Protein AF-0000000080648593 (afdb_homodimer)

Organism: Methanothrix harundinacea (strain 6Ac) (NCBI:txid1110509)

Radius of gyration: 16.82 Å; Cα contacts (8 Å, |Δi|>4): 441; chains: 2; bounding box: 32×57×51 Å

pLDDT: mean 92.07, std 11.06, range [41.03, 98.88]

Structure (mmCIF, N/CA/C/O backbone):
data_AF-0000000080648593-model_v1
#
loop_
_entity.id
_entity.type
_entity.pdbx_description
1 polymer 'Amphi-Trp domain-containing protein'
#
loop_
_atom_site.group_PDB
_atom_site.id
_atom_site.type_symbol
_atom_site.label_atom_id
_atom_site.label_alt_id
_atom_site.label_comp_id
_atom_site.label_asym_id
_atom_site.label_entity_id
_atom_site.label_seq_id
_atom_site.pdbx_PDB_ins_code
_atom_site.Cartn_x
_atom_site.Cartn_y
_atom_site.Cartn_z
_atom_site.occupancy
_atom_site.B_iso_or_equiv
_atom_site.auth_seq_id
_atom_site.auth_comp_id
_atom_site.auth_asym_id
_atom_site.auth_atom_id
_atom_site.pdbx_PDB_model_num
ATOM 1 N N . MET A 1 1 ? -14.547 -12.164 -23.484 1 41.03 1 MET A N 1
ATOM 2 C CA . MET A 1 1 ? -13.672 -10.992 -23.562 1 41.03 1 MET A CA 1
ATOM 3 C C . MET A 1 1 ? -12.281 -11.312 -23.016 1 41.03 1 MET A C 1
ATOM 5 O O . MET A 1 1 ? -12.141 -12.086 -22.062 1 41.03 1 MET A O 1
ATOM 9 N N . ASP A 1 2 ? -11.297 -11.344 -23.812 1 43.53 2 ASP A N 1
ATOM 10 C CA . ASP A 1 2 ? -9.922 -11.688 -23.469 1 43.53 2 ASP A CA 1
ATOM 11 C C . ASP A 1 2 ? -9.484 -10.992 -22.188 1 43.53 2 ASP A C 1
ATOM 13 O O . ASP A 1 2 ? -9.469 -9.758 -22.125 1 43.53 2 ASP A O 1
ATOM 17 N N . ARG A 1 3 ? -9.859 -11.5 -21.234 1 50.53 3 ARG A N 1
ATOM 18 C CA . ARG A 1 3 ? -9.461 -10.914 -19.953 1 50.53 3 ARG A CA 1
ATOM 19 C C . ARG A 1 3 ? -7.973 -10.578 -19.953 1 50.53 3 ARG A C 1
ATOM 21 O O . ARG A 1 3 ? -7.129 -11.477 -20.016 1 50.53 3 ARG A O 1
ATOM 28 N N . ARG A 1 4 ? -7.656 -9.492 -20.516 1 53.38 4 ARG A N 1
ATOM 29 C CA . ARG A 1 4 ? -6.262 -9.062 -20.516 1 53.38 4 ARG A CA 1
ATOM 30 C C . ARG A 1 4 ? -5.641 -9.211 -19.125 1 53.38 4 ARG A C 1
ATOM 32 O O . ARG A 1 4 ? -6.227 -8.781 -18.125 1 53.38 4 ARG A O 1
ATOM 39 N N . ILE A 1 5 ? -4.891 -10.281 -19.062 1 60.59 5 ILE A N 1
ATOM 40 C CA . ILE A 1 5 ? -4.18 -10.555 -17.812 1 60.59 5 ILE A CA 1
ATOM 41 C C . ILE A 1 5 ? -3.402 -9.305 -17.391 1 60.59 5 ILE A C 1
ATOM 43 O O . ILE A 1 5 ? -2.549 -8.812 -18.125 1 60.59 5 ILE A O 1
ATOM 47 N N . ILE A 1 6 ? -4.074 -8.516 -16.453 1 77.94 6 ILE A N 1
ATOM 48 C CA . ILE A 1 6 ? -3.316 -7.367 -15.969 1 77.94 6 ILE A CA 1
ATOM 49 C C . ILE A 1 6 ? -2.361 -7.805 -14.859 1 77.94 6 ILE A C 1
ATOM 51 O O . ILE A 1 6 ? -2.785 -8.391 -13.867 1 77.94 6 ILE A O 1
ATOM 55 N N . MET A 1 7 ? -1.064 -8.148 -15.227 1 88.81 7 MET A N 1
ATOM 56 C CA . MET A 1 7 ? -0.009 -8.422 -14.258 1 88.81 7 MET A CA 1
ATOM 57 C C . MET A 1 7 ? 0.871 -7.195 -14.047 1 88.81 7 MET A C 1
ATOM 59 O O . MET A 1 7 ? 1.406 -6.641 -15.008 1 88.81 7 MET A O 1
ATOM 63 N N . VAL A 1 8 ? 0.819 -6.828 -12.805 1 94.5 8 VAL A N 1
ATOM 64 C CA . VAL A 1 8 ? 1.648 -5.672 -12.492 1 94.5 8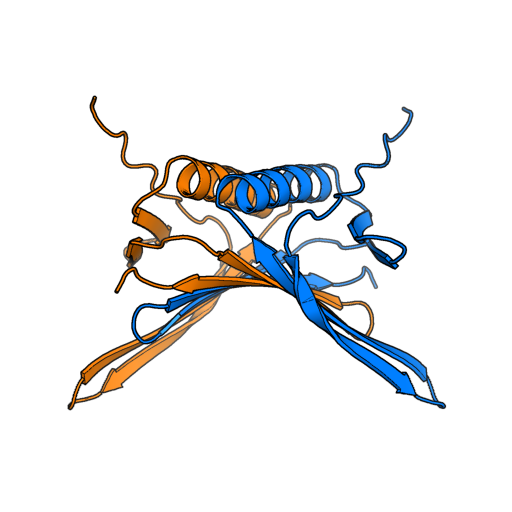 VAL A CA 1
ATOM 65 C C . VAL A 1 8 ? 3.121 -6.074 -12.484 1 94.5 8 VAL A C 1
ATOM 67 O O . VAL A 1 8 ? 3.512 -7.008 -11.781 1 94.5 8 VAL A O 1
ATOM 70 N N . LYS A 1 9 ? 3.85 -5.434 -13.25 1 92.88 9 LYS A N 1
ATOM 71 C CA . LYS A 1 9 ? 5.297 -5.625 -13.219 1 92.88 9 LYS A CA 1
ATOM 72 C C . LYS A 1 9 ? 5.977 -4.57 -12.352 1 92.88 9 LYS A C 1
ATOM 74 O O . LYS A 1 9 ? 5.859 -3.373 -12.617 1 92.88 9 LYS A O 1
ATOM 79 N N . LEU A 1 10 ? 6.543 -5.031 -11.32 1 93.69 10 LEU A N 1
ATOM 80 C CA . LEU A 1 10 ? 7.172 -4.125 -10.367 1 93.69 10 LEU A CA 1
ATOM 81 C C . LEU A 1 10 ? 8.57 -3.734 -10.828 1 93.69 10 LEU A C 1
ATOM 83 O O . LEU A 1 10 ? 9.383 -4.598 -11.18 1 93.69 10 LEU A O 1
ATOM 87 N N . SER A 1 11 ? 8.695 -2.457 -10.898 1 93.25 11 SER A N 1
ATOM 88 C CA . SER A 1 11 ? 10.008 -1.892 -11.211 1 93.25 11 SER A CA 1
ATOM 89 C C . SER A 1 11 ? 10.633 -1.245 -9.977 1 93.25 11 SER A C 1
ATOM 91 O O . SER A 1 11 ? 9.938 -0.959 -9 1 93.25 11 SER A O 1
ATOM 93 N N . GLY A 1 12 ? 11.859 -1.102 -9.781 1 95.81 12 GLY A N 1
ATOM 94 C CA . GLY A 1 12 ? 12.594 -0.552 -8.656 1 95.81 12 GLY A CA 1
ATOM 95 C C . GLY A 1 12 ? 13.852 -1.331 -8.328 1 95.81 12 GLY A C 1
ATOM 96 O O . GLY A 1 12 ? 14.141 -2.346 -8.969 1 95.81 12 GLY A O 1
ATOM 97 N N . GLU A 1 13 ? 14.594 -0.882 -7.402 1 97.56 13 GLU A N 1
ATOM 98 C CA . GLU A 1 13 ? 15.773 -1.585 -6.922 1 97.56 13 GLU A CA 1
ATOM 99 C C . GLU A 1 13 ? 15.414 -2.619 -5.859 1 97.56 13 GLU A C 1
ATOM 101 O O . GLU A 1 13 ? 14.852 -2.275 -4.816 1 97.56 13 GLU A O 1
ATOM 106 N N . PRO A 1 14 ? 15.648 -3.877 -6.137 1 96.25 14 PRO A N 1
ATOM 107 C CA . PRO A 1 14 ? 15.297 -4.895 -5.145 1 96.25 14 PRO A CA 1
ATOM 108 C C . PRO A 1 14 ? 16.172 -4.824 -3.891 1 96.25 14 PRO A C 1
ATOM 110 O O . PRO A 1 14 ? 17.359 -4.531 -3.98 1 96.25 14 PRO A O 1
ATOM 113 N N . GLY A 1 15 ? 15.453 -4.973 -2.738 1 96.81 15 GLY A N 1
ATOM 114 C CA . GLY A 1 15 ? 16.141 -5.121 -1.468 1 96.81 15 GLY A CA 1
ATOM 115 C C . GLY A 1 15 ? 16.156 -6.551 -0.955 1 96.81 15 GLY A C 1
ATOM 116 O O . GLY A 1 15 ? 16.25 -7.496 -1.738 1 96.81 15 GLY A O 1
ATOM 117 N N . LYS A 1 16 ? 16.109 -6.68 0.296 1 96.56 16 LYS A N 1
ATOM 118 C CA . LYS A 1 16 ? 16.141 -8 0.922 1 96.56 16 LYS A CA 1
ATOM 119 C C . LYS A 1 16 ? 14.891 -8.805 0.567 1 96.56 16 LYS A C 1
ATOM 121 O O . LYS A 1 16 ? 13.797 -8.242 0.48 1 96.56 16 LYS A O 1
ATOM 126 N N . SER A 1 17 ? 15.117 -10.086 0.305 1 95.69 17 SER A N 1
ATOM 127 C CA . SER A 1 17 ? 14.016 -11.023 0.091 1 95.69 17 SER A CA 1
ATOM 128 C C . SER A 1 17 ? 14.094 -12.195 1.063 1 95.69 17 SER A C 1
ATOM 130 O O . SER A 1 17 ? 15.164 -12.5 1.597 1 95.69 17 SER A O 1
ATOM 132 N N . SER A 1 18 ? 12.969 -12.758 1.279 1 96.19 18 SER A N 1
ATOM 133 C CA . SER A 1 18 ? 12.914 -13.945 2.131 1 96.19 18 SER A CA 1
ATOM 134 C C . SER A 1 18 ? 11.852 -14.922 1.639 1 96.19 18 SER A C 1
ATOM 136 O O . SER A 1 18 ? 10.828 -14.516 1.091 1 96.19 18 SER A O 1
ATOM 138 N N . MET A 1 19 ? 12.281 -16.25 1.709 1 93.62 19 MET A N 1
ATOM 139 C CA . MET A 1 19 ? 11.352 -17.328 1.395 1 93.62 19 MET A CA 1
ATOM 140 C C . MET A 1 19 ? 11.43 -18.438 2.439 1 93.62 19 MET A C 1
ATOM 142 O O . MET A 1 19 ? 12.516 -18.797 2.873 1 93.62 19 MET A O 1
ATOM 146 N N . LYS A 1 20 ? 10.305 -18.781 2.898 1 94.31 20 LYS A N 1
ATOM 147 C CA . LYS A 1 20 ? 10.242 -19.875 3.871 1 94.31 20 LYS A CA 1
ATOM 148 C C . LYS A 1 20 ? 9.438 -21.047 3.326 1 94.31 20 LYS A C 1
ATOM 150 O O . LYS A 1 20 ? 8.367 -20.859 2.744 1 94.31 20 LYS A O 1
ATOM 155 N N . PHE A 1 21 ? 9.914 -22.25 3.445 1 91.75 21 PHE A N 1
ATOM 156 C CA . PHE A 1 21 ? 9.273 -23.5 3.102 1 91.75 21 PHE A CA 1
ATOM 157 C C . PHE A 1 21 ? 9.164 -24.406 4.32 1 91.75 21 PHE A C 1
ATOM 159 O O . PHE A 1 21 ? 10.086 -24.453 5.145 1 91.75 21 PHE A O 1
ATOM 166 N N . SER A 1 22 ? 8.023 -24.812 4.574 1 89.25 22 SER A N 1
ATOM 167 C CA . SER A 1 22 ? 7.84 -25.781 5.648 1 89.25 22 SER A CA 1
ATOM 168 C C . SER A 1 22 ? 7.527 -27.156 5.098 1 89.25 22 SER A C 1
ATOM 170 O O . SER A 1 22 ? 6.848 -27.297 4.078 1 89.25 22 SER A O 1
ATOM 172 N N . ALA A 1 23 ? 8.086 -28.172 5.68 1 90.19 23 ALA A N 1
ATOM 173 C CA . ALA A 1 23 ? 7.859 -29.547 5.25 1 90.19 23 ALA A CA 1
ATOM 174 C C . ALA A 1 23 ? 6.383 -29.906 5.332 1 90.19 23 ALA A C 1
ATOM 176 O O . ALA A 1 23 ? 5.883 -30.688 4.523 1 90.19 23 ALA A O 1
ATOM 177 N N . GLU A 1 24 ? 5.703 -29.344 6.211 1 89.25 24 GLU A N 1
ATOM 178 C CA . GLU A 1 24 ? 4.305 -29.672 6.457 1 89.25 24 GLU A CA 1
ATOM 179 C C . GLU A 1 24 ? 3.389 -29 5.438 1 89.25 24 GLU A C 1
ATOM 181 O O . GLU A 1 24 ? 2.455 -29.625 4.93 1 89.25 24 GLU A O 1
ATOM 186 N N . LYS A 1 25 ? 3.73 -27.844 5.094 1 85.44 25 LYS A N 1
ATOM 187 C CA . LYS A 1 25 ? 2.787 -27.047 4.312 1 85.44 25 LYS A CA 1
ATOM 188 C C . LYS A 1 25 ? 3.369 -26.703 2.945 1 85.44 25 LYS A C 1
ATOM 190 O O . LYS A 1 25 ? 2.645 -26.266 2.051 1 85.44 25 LYS A O 1
ATOM 195 N N . GLY A 1 26 ? 4.684 -26.953 2.859 1 90.19 26 GLY A N 1
ATOM 196 C CA . GLY A 1 26 ? 5.363 -26.484 1.659 1 90.19 26 GLY A CA 1
ATOM 197 C C . GLY A 1 26 ? 5.688 -25 1.692 1 90.19 26 GLY A C 1
ATOM 198 O O . GLY A 1 26 ? 6.258 -24.516 2.666 1 90.19 26 GLY A O 1
ATOM 199 N N . PHE A 1 27 ? 5.293 -24.297 0.64 1 87.56 27 PHE A N 1
ATOM 200 C CA . PHE A 1 27 ? 5.562 -22.859 0.622 1 87.56 27 PHE A CA 1
ATOM 201 C C . PHE A 1 27 ? 4.82 -22.156 1.752 1 87.56 27 PHE A C 1
ATOM 203 O O . PHE A 1 27 ? 3.609 -22.328 1.906 1 87.56 27 PHE A O 1
ATOM 210 N N . ASP A 1 28 ? 5.508 -21.406 2.537 1 92.19 28 ASP A N 1
ATOM 211 C CA . ASP A 1 28 ? 4.926 -20.797 3.732 1 92.19 28 ASP A CA 1
ATOM 212 C C . ASP A 1 28 ? 4.883 -19.281 3.615 1 92.19 28 ASP A C 1
ATOM 214 O O . ASP A 1 28 ? 3.865 -18.656 3.924 1 92.19 28 ASP A O 1
ATOM 218 N N . GLN A 1 29 ? 6.02 -18.719 3.154 1 95.88 29 GLN A N 1
ATOM 219 C CA . GLN A 1 29 ? 6.074 -17.266 3.137 1 95.88 29 GLN A CA 1
ATOM 220 C C . GLN A 1 29 ? 7.062 -16.766 2.088 1 95.88 29 GLN A C 1
ATOM 222 O O . GLN A 1 29 ? 8.109 -17.375 1.868 1 95.88 29 GLN A O 1
ATOM 227 N N . PHE A 1 30 ? 6.762 -15.711 1.49 1 95.44 30 PHE A N 1
ATOM 228 C CA . PHE A 1 30 ? 7.648 -14.969 0.602 1 95.44 30 PHE A CA 1
ATOM 229 C C . PHE A 1 30 ? 7.621 -13.484 0.929 1 95.44 30 PHE A C 1
ATOM 231 O O . PHE A 1 30 ? 6.559 -12.922 1.2 1 95.44 30 PHE A O 1
ATOM 238 N N . LYS A 1 31 ? 8.727 -12.844 0.942 1 97.44 31 LYS A N 1
ATOM 239 C CA . LYS A 1 31 ? 8.836 -11.406 1.188 1 97.44 31 LYS A CA 1
ATOM 240 C C . LYS A 1 31 ? 9.883 -10.773 0.281 1 97.44 31 LYS A C 1
ATOM 242 O O . LYS A 1 31 ? 10.953 -11.344 0.064 1 97.44 31 LYS A O 1
ATOM 247 N N . GLN A 1 32 ? 9.703 -9.672 -0.268 1 97.25 32 GLN A N 1
ATOM 248 C CA . GLN A 1 32 ? 10.617 -8.922 -1.114 1 97.25 32 GLN A CA 1
ATOM 249 C C . GLN A 1 32 ? 10.477 -7.418 -0.877 1 97.25 32 GLN A C 1
ATOM 251 O O . GLN A 1 32 ? 9.367 -6.883 -0.914 1 97.25 32 GLN A O 1
ATOM 256 N N . LYS A 1 33 ? 11.531 -6.688 -0.641 1 98.12 33 LYS A N 1
ATOM 257 C CA . LYS A 1 33 ? 11.547 -5.234 -0.48 1 98.12 33 LYS A CA 1
ATOM 258 C C . LYS A 1 33 ? 12.039 -4.547 -1.748 1 98.12 33 LYS A C 1
ATOM 260 O O . LYS A 1 33 ? 12.812 -5.129 -2.516 1 98.12 33 LYS A O 1
ATOM 265 N N . PHE A 1 34 ? 11.57 -3.307 -1.951 1 98.38 34 PHE A N 1
ATOM 266 C CA . PHE A 1 34 ? 12 -2.51 -3.094 1 98.38 34 PHE A CA 1
ATOM 267 C C . PHE A 1 34 ? 12.203 -1.053 -2.691 1 98.38 34 PHE A C 1
ATOM 269 O O . PHE A 1 34 ? 11.57 -0.569 -1.751 1 98.38 34 PHE A O 1
ATOM 276 N N . SER A 1 35 ? 13.141 -0.457 -3.334 1 98.56 35 SER A N 1
ATOM 277 C CA . SER A 1 35 ? 13.273 0.996 -3.334 1 98.56 35 SER A CA 1
ATOM 278 C C . SER A 1 35 ? 12.828 1.593 -4.664 1 98.56 35 SER A C 1
ATOM 280 O O . SER A 1 35 ? 13.352 1.226 -5.719 1 98.56 35 SER A O 1
ATOM 282 N N . LEU A 1 36 ? 11.914 2.496 -4.605 1 98.31 36 LEU A N 1
ATOM 283 C CA . LEU A 1 36 ? 11.289 3.006 -5.82 1 98.31 36 LEU A CA 1
ATOM 284 C C . LEU A 1 36 ? 11.445 4.52 -5.918 1 98.31 36 LEU A C 1
ATOM 286 O O . LEU A 1 36 ? 11.516 5.211 -4.898 1 98.31 36 LEU A O 1
ATOM 290 N N . THR A 1 37 ? 11.523 4.984 -7.211 1 97.56 37 THR A N 1
ATOM 291 C CA . THR A 1 37 ? 11.297 6.402 -7.457 1 97.56 37 THR A CA 1
ATOM 292 C C . THR A 1 37 ? 9.812 6.738 -7.344 1 97.56 37 THR A C 1
ATOM 294 O O . THR A 1 37 ? 8.969 5.844 -7.273 1 97.56 37 THR A O 1
ATOM 297 N N . SER A 1 38 ? 9.547 8.039 -7.352 1 97.5 38 SER A N 1
ATOM 298 C CA . SER A 1 38 ? 8.156 8.469 -7.328 1 97.5 38 SER A CA 1
ATOM 299 C C . SER A 1 38 ? 7.383 7.922 -8.523 1 97.5 38 SER A C 1
ATOM 301 O O . SER A 1 38 ? 6.246 7.465 -8.383 1 97.5 38 SER A O 1
ATOM 303 N N . SER A 1 39 ? 8.062 7.957 -9.672 1 97.75 39 SER A N 1
ATOM 304 C CA . SER A 1 39 ? 7.41 7.512 -10.898 1 97.75 39 SER A CA 1
ATOM 305 C C . SER A 1 39 ? 7.152 6.008 -10.875 1 97.75 39 SER A C 1
ATOM 307 O O . SER A 1 39 ? 6.098 5.543 -11.32 1 97.75 39 SER A O 1
ATOM 309 N N . GLU A 1 40 ? 8.086 5.262 -10.352 1 97.69 40 GLU A N 1
ATOM 310 C CA . GLU A 1 40 ? 7.922 3.816 -10.25 1 97.69 40 GLU A CA 1
ATOM 311 C C . GLU A 1 40 ? 6.801 3.455 -9.273 1 97.69 40 GLU A C 1
ATOM 313 O O . GLU A 1 40 ? 5.977 2.584 -9.562 1 97.69 40 GLU A O 1
ATOM 318 N N . ALA A 1 41 ? 6.809 4.102 -8.156 1 98.12 41 ALA A N 1
ATOM 319 C CA . ALA A 1 41 ? 5.777 3.854 -7.156 1 98.12 41 ALA A CA 1
ATOM 320 C C . ALA A 1 41 ? 4.391 4.195 -7.699 1 98.12 41 ALA A C 1
ATOM 322 O O . ALA A 1 41 ? 3.449 3.414 -7.547 1 98.12 41 ALA A O 1
ATOM 323 N N . ALA A 1 42 ? 4.285 5.344 -8.344 1 98.12 42 ALA A N 1
ATOM 324 C CA . ALA A 1 42 ? 3.006 5.781 -8.891 1 98.12 42 ALA A CA 1
ATOM 325 C C . ALA A 1 42 ? 2.504 4.812 -9.961 1 98.12 42 ALA A C 1
ATOM 327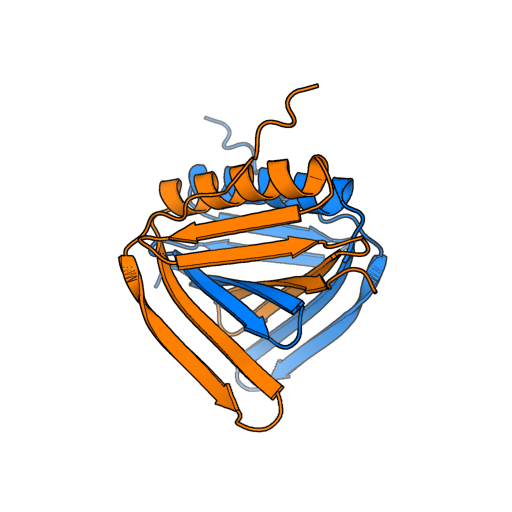 O O . ALA A 1 42 ? 1.321 4.461 -9.984 1 98.12 42 ALA A O 1
ATOM 328 N N . ALA A 1 43 ? 3.393 4.363 -10.766 1 98.12 43 ALA A N 1
ATOM 329 C CA . ALA A 1 43 ? 3.018 3.42 -11.812 1 98.12 43 ALA A CA 1
ATOM 330 C C . ALA A 1 43 ? 2.533 2.102 -11.219 1 98.12 43 ALA A C 1
ATOM 332 O O . ALA A 1 43 ? 1.552 1.522 -11.688 1 98.12 43 ALA A O 1
ATOM 333 N N . PHE A 1 44 ? 3.201 1.685 -10.141 1 97.94 44 PHE A N 1
ATOM 334 C CA . PHE A 1 44 ? 2.814 0.453 -9.461 1 97.94 44 PHE A CA 1
ATOM 335 C C . PHE A 1 44 ? 1.413 0.576 -8.875 1 97.94 44 PHE A C 1
ATOM 337 O O . PHE A 1 44 ? 0.579 -0.313 -9.055 1 97.94 44 PHE A O 1
ATOM 344 N N . LEU A 1 45 ? 1.186 1.701 -8.234 1 98.38 45 LEU A N 1
ATOM 345 C CA . LEU A 1 45 ? -0.096 1.921 -7.574 1 98.38 45 LEU A CA 1
ATOM 346 C C . LEU A 1 45 ? -1.23 1.976 -8.594 1 98.38 45 LEU A C 1
ATOM 348 O O . LEU A 1 45 ? -2.318 1.452 -8.344 1 98.38 45 LEU A O 1
ATOM 352 N N . ARG A 1 46 ? -0.995 2.549 -9.742 1 98.38 46 ARG A N 1
ATOM 353 C CA . ARG A 1 46 ? -2.02 2.635 -10.781 1 98.38 46 ARG A CA 1
ATOM 354 C C . ARG A 1 46 ? -2.334 1.258 -11.352 1 98.38 46 ARG A C 1
ATOM 356 O O . ARG A 1 46 ? -3.5 0.926 -11.578 1 98.38 46 ARG A O 1
ATOM 363 N N . ALA A 1 47 ? -1.281 0.541 -11.602 1 97.75 47 ALA A N 1
ATOM 364 C CA . ALA A 1 47 ? -1.485 -0.799 -12.141 1 97.75 47 ALA A CA 1
ATOM 365 C C . ALA A 1 47 ? -2.217 -1.69 -11.148 1 97.75 47 ALA A C 1
ATOM 367 O O . ALA A 1 47 ? -3.088 -2.477 -11.523 1 97.75 47 ALA A O 1
ATOM 368 N N . LEU A 1 48 ? -1.823 -1.583 -9.883 1 97.69 48 LEU A N 1
ATOM 369 C CA . LEU A 1 48 ? -2.482 -2.352 -8.828 1 97.69 48 LEU A CA 1
ATOM 370 C C . LEU A 1 48 ? -3.959 -1.981 -8.734 1 97.69 48 LEU A C 1
ATOM 372 O O . LEU A 1 48 ? -4.812 -2.855 -8.57 1 97.69 48 LEU A O 1
ATOM 376 N N . ALA A 1 49 ? -4.227 -0.682 -8.812 1 97.88 49 ALA A N 1
ATOM 377 C CA . ALA A 1 49 ? -5.605 -0.201 -8.797 1 97.88 49 ALA A CA 1
ATOM 378 C C . ALA A 1 49 ? -6.426 -0.85 -9.906 1 97.88 49 ALA A C 1
ATOM 380 O O . ALA A 1 49 ? -7.57 -1.259 -9.68 1 97.88 49 ALA A O 1
ATOM 381 N N . GLU A 1 50 ? -5.836 -0.95 -11.086 1 97.12 50 GLU A N 1
ATOM 382 C CA . GLU A 1 50 ? -6.527 -1.547 -12.219 1 97.12 50 GLU A CA 1
ATOM 383 C C . GLU A 1 50 ? -6.867 -3.01 -11.953 1 97.12 50 GLU A C 1
ATOM 385 O O . GLU A 1 50 ? -7.965 -3.469 -12.281 1 97.12 50 GLU A O 1
ATOM 390 N N . GLU A 1 51 ? -5.91 -3.684 -11.367 1 96.88 51 GLU A N 1
ATOM 391 C CA . GLU A 1 51 ? -6.156 -5.094 -11.086 1 96.88 51 GLU A CA 1
ATOM 392 C C . GLU A 1 51 ? -7.273 -5.273 -10.062 1 96.88 51 GLU A C 1
ATOM 394 O O . GLU A 1 51 ? -8.148 -6.125 -10.227 1 96.88 51 GLU A O 1
ATOM 399 N N . ILE A 1 52 ? -7.246 -4.477 -9.055 1 96.5 52 ILE A N 1
ATOM 400 C CA . ILE A 1 52 ? -8.227 -4.59 -7.98 1 96.5 52 ILE A CA 1
ATOM 401 C C . ILE A 1 52 ? -9.617 -4.238 -8.508 1 96.5 52 ILE A C 1
ATOM 403 O O . ILE A 1 52 ? -10.594 -4.906 -8.172 1 96.5 52 ILE A O 1
ATOM 407 N N . GLU A 1 53 ? -9.688 -3.268 -9.344 1 94.94 53 GLU A N 1
ATOM 408 C CA . GLU A 1 53 ? -10.969 -2.83 -9.891 1 94.94 53 GLU A CA 1
ATOM 409 C C . GLU A 1 53 ? -11.547 -3.879 -10.836 1 94.94 53 GLU A C 1
ATOM 411 O O . GLU A 1 53 ? -12.766 -4.082 -10.875 1 94.94 53 GLU A O 1
ATOM 416 N N . ALA A 1 54 ? -10.688 -4.512 -11.602 1 93.62 54 ALA A N 1
ATOM 417 C CA . ALA A 1 54 ? -11.125 -5.531 -12.555 1 93.62 54 ALA A CA 1
ATOM 418 C C . ALA A 1 54 ? -11.672 -6.758 -11.828 1 93.62 54 ALA A C 1
ATOM 420 O O . ALA A 1 54 ? -12.508 -7.484 -12.367 1 93.62 54 ALA A O 1
ATOM 421 N N . GLY A 1 55 ? -11.148 -6.973 -10.578 1 90.25 55 GLY A N 1
ATOM 422 C CA . GLY A 1 55 ? -11.578 -8.133 -9.812 1 90.25 55 GLY A CA 1
ATOM 423 C C . GLY A 1 55 ? -10.859 -9.406 -10.211 1 90.25 55 GLY A C 1
ATOM 424 O O . GLY A 1 55 ? -10.273 -9.484 -11.297 1 90.25 55 GLY A O 1
ATOM 425 N N . GLY A 1 56 ? -10.93 -10.359 -9.328 1 89.69 56 GLY A N 1
ATOM 426 C CA . GLY A 1 56 ? -10.273 -11.625 -9.594 1 89.69 56 GLY A CA 1
ATOM 427 C C . GLY A 1 56 ? -8.844 -11.688 -9.078 1 89.69 56 GLY A C 1
ATOM 428 O O . GLY A 1 56 ? -8.578 -11.273 -7.945 1 89.69 56 GLY A O 1
ATOM 429 N N . ALA A 1 57 ? -8.031 -12.172 -9.922 1 93.56 57 ALA A N 1
ATOM 430 C CA . ALA A 1 57 ? -6.652 -12.383 -9.477 1 93.56 57 ALA A CA 1
ATOM 431 C C . ALA A 1 57 ? -5.883 -11.07 -9.445 1 93.56 57 ALA A C 1
ATOM 433 O O . ALA A 1 57 ? -6.008 -10.242 -10.359 1 93.56 57 ALA A O 1
ATOM 434 N N . VAL A 1 58 ? -5.219 -10.789 -8.383 1 95.69 58 VAL A N 1
ATOM 435 C CA . VAL A 1 58 ? -4.203 -9.742 -8.281 1 95.69 58 VAL A CA 1
ATOM 436 C C . VAL A 1 58 ? -2.812 -10.359 -8.391 1 95.69 58 VAL A C 1
ATOM 438 O O . VAL A 1 58 ? -2.438 -11.203 -7.57 1 95.69 58 VAL A O 1
ATOM 441 N N . SER A 1 59 ? -2.119 -9.938 -9.43 1 96.12 59 SER A N 1
ATOM 442 C CA . SER A 1 59 ? -0.83 -10.555 -9.719 1 96.12 59 SER A CA 1
ATOM 443 C C . SER A 1 59 ? 0.28 -9.508 -9.797 1 96.12 59 SER A C 1
ATOM 445 O O . SER A 1 59 ? 0.106 -8.453 -10.414 1 96.12 59 SER A O 1
ATOM 447 N N . ILE A 1 60 ? 1.365 -9.766 -9.195 1 96.88 60 ILE A N 1
ATOM 448 C CA . ILE A 1 60 ? 2.561 -8.93 -9.211 1 96.88 60 ILE A CA 1
ATOM 449 C C . ILE A 1 60 ? 3.766 -9.766 -9.656 1 96.88 60 ILE A C 1
ATO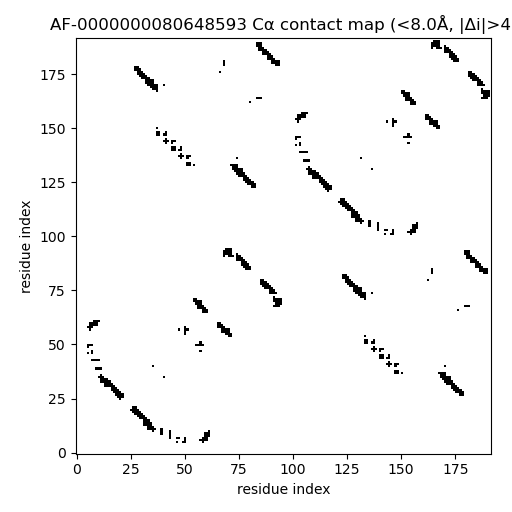M 451 O O . ILE A 1 60 ? 3.98 -10.867 -9.156 1 96.88 60 ILE A O 1
ATOM 455 N N . ALA A 1 61 ? 4.484 -9.234 -10.562 1 95.88 61 ALA A N 1
ATOM 456 C CA . ALA A 1 61 ? 5.676 -9.922 -11.055 1 95.88 61 ALA A CA 1
ATOM 457 C C . ALA A 1 61 ? 6.914 -9.039 -10.922 1 95.88 61 ALA A C 1
ATOM 459 O O . ALA A 1 61 ? 6.84 -7.82 -11.109 1 95.88 61 ALA A O 1
ATOM 460 N N . TYR A 1 62 ? 7.938 -9.617 -10.57 1 93.31 62 TYR A N 1
ATOM 461 C CA . TYR A 1 62 ? 9.273 -9.023 -10.562 1 93.31 62 TYR A CA 1
ATOM 462 C C . TYR A 1 62 ? 10.328 -10.031 -10.984 1 93.31 62 TYR A C 1
ATOM 464 O O . TYR A 1 62 ? 10.422 -11.117 -10.406 1 93.31 62 TYR A O 1
ATOM 472 N N . GLY A 1 63 ? 11.125 -9.609 -11.977 1 88.81 63 GLY A N 1
ATOM 473 C CA . GLY A 1 63 ? 12.078 -10.578 -12.5 1 88.81 63 GLY A CA 1
ATOM 474 C C . GLY A 1 63 ? 11.422 -11.875 -12.938 1 88.81 63 GLY A C 1
ATOM 475 O O . GLY A 1 63 ? 10.484 -11.867 -13.734 1 88.81 63 GLY A O 1
ATOM 476 N N . GLU A 1 64 ? 11.891 -12.992 -12.273 1 88.56 64 GLU A N 1
ATOM 477 C CA . GLU A 1 64 ? 11.383 -14.32 -12.609 1 88.56 64 GLU A CA 1
ATOM 478 C C . GLU A 1 64 ? 10.305 -14.766 -11.625 1 88.56 64 GLU A C 1
ATOM 480 O O . GLU A 1 64 ? 9.703 -15.828 -11.781 1 88.56 64 GLU A O 1
ATOM 485 N N . VAL A 1 65 ? 10.047 -13.953 -10.672 1 88.5 65 VAL A N 1
ATOM 486 C CA . VAL A 1 65 ? 9.109 -14.312 -9.617 1 88.5 65 VAL A CA 1
ATOM 487 C C . VAL A 1 65 ? 7.762 -13.641 -9.867 1 88.5 65 VAL A C 1
ATOM 489 O O . VAL A 1 65 ? 7.711 -12.477 -10.273 1 88.5 65 VAL A O 1
ATOM 492 N N . SER A 1 66 ? 6.684 -14.289 -9.719 1 94.56 66 SER A N 1
ATOM 493 C CA . SER A 1 66 ? 5.34 -13.727 -9.742 1 94.56 66 SER A CA 1
ATOM 494 C C . SER A 1 66 ? 4.477 -14.305 -8.633 1 94.56 66 SER A C 1
ATOM 496 O O . SER A 1 66 ? 4.57 -15.5 -8.32 1 94.56 66 SER A O 1
ATOM 498 N N . ILE A 1 67 ? 3.652 -13.477 -8.078 1 94.75 67 ILE A N 1
ATOM 499 C CA . ILE A 1 67 ? 2.682 -13.914 -7.082 1 94.75 67 ILE A CA 1
ATOM 500 C C . ILE A 1 67 ? 1.274 -13.516 -7.52 1 94.75 67 ILE A C 1
ATOM 502 O O . ILE A 1 67 ? 1.095 -12.516 -8.211 1 94.75 67 ILE A O 1
ATOM 506 N N . SER A 1 68 ? 0.398 -14.305 -7.094 1 93.81 68 SER A N 1
ATOM 507 C CA . SER A 1 68 ? -0.996 -14.039 -7.426 1 93.81 68 SER A CA 1
ATOM 508 C C . SER A 1 68 ? -1.935 -14.539 -6.336 1 93.81 68 SER A C 1
ATOM 510 O O . SER A 1 68 ? -1.736 -15.633 -5.793 1 93.81 68 SER A O 1
ATOM 512 N N . VAL A 1 69 ? -2.928 -13.781 -6.023 1 95.12 69 VAL A N 1
ATOM 513 C CA . VAL A 1 69 ? -3.98 -14.195 -5.105 1 95.12 69 VAL A CA 1
ATOM 514 C C . VAL A 1 69 ? -5.348 -13.859 -5.695 1 95.12 69 VAL A C 1
ATOM 516 O O . VAL A 1 69 ? -5.539 -12.773 -6.254 1 95.12 69 VAL A O 1
ATOM 519 N N . ASN A 1 70 ? -6.23 -14.812 -5.68 1 94.25 70 ASN A N 1
ATOM 520 C CA . ASN A 1 70 ? -7.621 -14.531 -6.016 1 94.25 70 ASN A CA 1
ATOM 521 C C . ASN A 1 70 ? -8.375 -13.922 -4.836 1 94.25 70 ASN A C 1
ATOM 523 O O . ASN A 1 70 ? -8.875 -14.648 -3.975 1 94.25 70 ASN A O 1
ATOM 527 N N . ALA A 1 71 ? -8.281 -12.602 -4.871 1 89.88 71 ALA A N 1
ATOM 528 C CA . ALA A 1 71 ? -8.766 -11.922 -3.674 1 89.88 71 ALA A CA 1
ATOM 529 C C . ALA A 1 71 ? -10.18 -11.383 -3.883 1 89.88 71 ALA A C 1
ATOM 531 O O . ALA A 1 71 ? -10.586 -11.102 -5.012 1 89.88 71 ALA A O 1
ATOM 532 N N . ALA A 1 72 ? -10.867 -11.344 -2.861 1 90.81 72 ALA A N 1
ATOM 533 C CA . ALA A 1 72 ? -12.203 -10.75 -2.824 1 90.81 72 ALA A CA 1
ATOM 534 C C . ALA A 1 72 ? -12.305 -9.703 -1.722 1 90.81 72 ALA A C 1
ATOM 536 O O . ALA A 1 72 ? -11.586 -9.773 -0.72 1 90.81 72 ALA A O 1
ATOM 537 N N . PRO A 1 73 ? -13.117 -8.68 -1.98 1 93.25 73 PRO A N 1
ATOM 538 C CA . PRO A 1 73 ? -13.359 -7.73 -0.889 1 93.25 73 PRO A CA 1
ATOM 539 C C . PRO A 1 73 ? -13.914 -8.398 0.365 1 93.25 73 PRO A C 1
ATOM 541 O O . PRO A 1 73 ? -14.445 -9.508 0.289 1 93.25 73 PRO A O 1
ATOM 544 N N . PRO A 1 74 ? -13.805 -7.805 1.494 1 96.75 74 PRO A N 1
ATOM 545 C CA . PRO A 1 74 ? -13.227 -6.465 1.643 1 96.75 74 PRO A CA 1
ATOM 546 C C . PRO A 1 74 ? -11.703 -6.465 1.53 1 96.75 74 PRO A C 1
ATOM 548 O O . PRO A 1 74 ? -11.055 -7.457 1.879 1 96.75 74 PRO A O 1
ATOM 551 N N . ILE A 1 75 ? -11.164 -5.387 1.02 1 97.62 75 ILE A N 1
ATOM 552 C CA . ILE A 1 75 ? -9.727 -5.109 1.062 1 97.62 75 ILE A CA 1
ATOM 553 C C . ILE A 1 75 ? -9.383 -4.367 2.352 1 97.62 75 ILE A C 1
ATOM 555 O O . ILE A 1 75 ? -9.992 -3.342 2.666 1 97.62 75 ILE A O 1
ATOM 559 N N . GLU A 1 76 ? -8.414 -4.863 3.041 1 98.44 76 GLU A N 1
ATOM 560 C CA . GLU A 1 76 ? -8.023 -4.227 4.293 1 98.44 76 GLU A CA 1
ATOM 561 C C . GLU A 1 76 ? -6.871 -3.248 4.074 1 98.44 76 GLU A C 1
ATOM 563 O O . GLU A 1 76 ? -5.887 -3.578 3.412 1 98.44 76 GLU A O 1
ATOM 568 N N . LEU A 1 77 ? -7.016 -2.102 4.625 1 98.75 77 LEU A N 1
ATOM 569 C CA . LEU A 1 77 ? -6.016 -1.042 4.555 1 98.75 77 LEU A CA 1
ATOM 570 C C . LEU A 1 77 ? -5.648 -0.543 5.949 1 98.75 77 LEU A C 1
ATOM 572 O O . LEU A 1 77 ? -6.523 -0.388 6.805 1 98.75 77 LEU A O 1
ATOM 576 N N . GLU A 1 78 ? -4.453 -0.344 6.145 1 98.56 78 GLU A N 1
ATOM 577 C CA . GLU A 1 78 ? -3.963 0.28 7.367 1 98.56 78 GLU A CA 1
ATOM 578 C C . GLU A 1 78 ? -3.076 1.483 7.059 1 98.56 78 GLU A C 1
ATOM 580 O O . GLU A 1 78 ? -2.186 1.402 6.211 1 98.56 78 GLU A O 1
ATOM 585 N N . VAL A 1 79 ? -3.295 2.604 7.723 1 98.12 79 VAL A N 1
ATOM 586 C CA . VAL A 1 79 ? -2.486 3.814 7.641 1 98.12 79 VAL A CA 1
ATOM 587 C C . VAL A 1 79 ? -1.854 4.105 9 1 98.12 79 VAL A C 1
ATOM 589 O O . VAL A 1 79 ? -2.559 4.23 10.008 1 98.12 79 VAL A O 1
ATOM 592 N N . GLU A 1 80 ? -0.602 4.16 8.953 1 97.75 80 GLU A N 1
ATOM 593 C CA . GLU A 1 80 ? 0.134 4.383 10.195 1 97.75 80 GLU A CA 1
ATOM 594 C C . GLU A 1 80 ? 1.118 5.539 10.047 1 97.75 80 GLU A C 1
ATOM 596 O O . GLU A 1 80 ? 1.823 5.645 9.047 1 97.75 80 GLU A O 1
ATOM 601 N N . LEU A 1 81 ? 1.133 6.434 11.023 1 96.25 81 LEU A N 1
ATOM 602 C CA . LEU A 1 81 ? 2.107 7.516 11.125 1 96.25 81 LEU A CA 1
ATOM 603 C C . LEU A 1 81 ? 2.934 7.383 12.406 1 96.25 81 LEU A C 1
ATOM 605 O O . LEU A 1 81 ? 2.379 7.328 13.5 1 96.25 81 LEU A O 1
ATOM 609 N N . GLU A 1 82 ? 4.172 7.254 12.164 1 93.69 82 GLU A N 1
ATOM 610 C CA . GLU A 1 82 ? 5.09 7.176 13.297 1 93.69 82 GLU A CA 1
ATOM 611 C C . GLU A 1 82 ? 6.387 7.93 13.008 1 93.69 82 GLU A C 1
ATOM 613 O O . GLU A 1 82 ? 7.082 7.629 12.031 1 93.69 82 GLU A O 1
ATOM 618 N N . GLU A 1 83 ? 6.781 8.953 13.867 1 89.31 83 GLU A N 1
ATOM 619 C CA . GLU A 1 83 ? 8.047 9.68 13.812 1 89.31 83 GLU A CA 1
ATOM 620 C C . GLU A 1 83 ? 8.352 10.141 12.391 1 89.31 83 GLU A C 1
ATOM 622 O O . GLU A 1 83 ? 9.461 9.945 11.898 1 89.31 83 GLU A O 1
ATOM 627 N N . GLY A 1 84 ? 7.387 10.672 11.719 1 89.19 84 GLY A N 1
ATOM 628 C CA . GLY A 1 84 ? 7.57 11.297 10.422 1 89.19 84 GLY A CA 1
ATOM 629 C C . GLY A 1 84 ? 7.57 10.305 9.273 1 89.19 84 GLY A C 1
ATOM 630 O O . GLY A 1 84 ? 7.934 10.648 8.148 1 89.19 84 GLY A O 1
ATOM 631 N N . GLU A 1 85 ? 7.25 9.094 9.562 1 95 85 GLU A N 1
ATOM 632 C CA . GLU A 1 85 ? 7.152 8.062 8.531 1 95 85 GLU A CA 1
ATOM 633 C C . GLU A 1 85 ? 5.707 7.613 8.336 1 95 85 GLU A C 1
ATOM 635 O O . GLU A 1 85 ? 5.031 7.246 9.297 1 95 85 GLU A O 1
ATOM 640 N N . LEU A 1 86 ? 5.285 7.738 7.137 1 97.12 86 LEU A N 1
ATOM 641 C CA . LEU A 1 86 ? 3.959 7.25 6.781 1 97.12 86 LEU A CA 1
ATOM 642 C C . LEU A 1 86 ? 4.035 5.824 6.238 1 97.12 86 LEU A C 1
ATOM 644 O O . LEU A 1 86 ? 4.773 5.559 5.285 1 97.12 86 LEU A O 1
ATOM 648 N N . GLU A 1 87 ? 3.359 4.906 6.773 1 98.38 87 GLU A N 1
ATOM 649 C CA . GLU A 1 87 ? 3.268 3.521 6.324 1 98.38 87 GLU A CA 1
ATOM 650 C C . GLU A 1 87 ? 1.847 3.178 5.887 1 98.38 87 GLU A C 1
ATOM 652 O O . GLU A 1 87 ? 0.888 3.432 6.617 1 98.38 87 GLU A O 1
ATOM 657 N N . ILE A 1 88 ? 1.699 2.666 4.723 1 98.75 88 ILE A N 1
ATOM 658 C CA . ILE A 1 88 ? 0.428 2.197 4.18 1 98.75 88 ILE A CA 1
ATOM 659 C C . ILE A 1 88 ? 0.508 0.698 3.9 1 98.75 88 ILE A C 1
ATOM 661 O O . ILE A 1 88 ? 1.363 0.247 3.135 1 98.75 88 ILE A O 1
ATOM 665 N N . GLU A 1 89 ? -0.299 -0.022 4.477 1 98.88 89 GLU A N 1
ATOM 666 C CA . GLU A 1 89 ? -0.315 -1.472 4.305 1 98.88 89 GLU A CA 1
ATOM 667 C C . GLU A 1 89 ? -1.667 -1.951 3.785 1 98.88 89 GLU A C 1
ATOM 669 O O . GLU A 1 89 ? -2.713 -1.583 4.324 1 98.88 89 GLU A O 1
ATOM 674 N N . MET A 1 90 ? -1.684 -2.752 2.789 1 98.81 90 MET A N 1
ATOM 675 C CA . MET A 1 90 ? -2.879 -3.365 2.217 1 98.81 90 MET A CA 1
ATOM 676 C C . MET A 1 90 ? -2.799 -4.887 2.293 1 98.81 90 MET A C 1
ATOM 678 O O . MET A 1 90 ? -1.759 -5.473 1.993 1 98.81 90 MET A O 1
ATOM 682 N N . LYS A 1 91 ? -3.848 -5.438 2.646 1 97.94 91 LYS A N 1
ATOM 683 C CA . LYS A 1 91 ? -3.93 -6.891 2.744 1 97.94 91 LYS A CA 1
ATOM 684 C C . LYS A 1 91 ? -5.059 -7.438 1.877 1 97.94 91 LYS A C 1
ATOM 686 O O . LYS A 1 91 ? -6.207 -7.004 1.998 1 97.94 91 LYS A O 1
ATOM 691 N N . LEU A 1 92 ? -4.758 -8.336 1.02 1 97.75 92 LEU A N 1
ATOM 692 C CA . LEU A 1 92 ? -5.695 -9.047 0.153 1 97.75 92 LEU A CA 1
ATOM 693 C C . LEU A 1 92 ? -5.762 -10.523 0.518 1 97.75 92 LEU A C 1
ATOM 695 O O . LEU A 1 92 ? -4.75 -11.227 0.463 1 97.75 92 LEU A O 1
ATOM 699 N N . LYS A 1 93 ? -6.871 -10.953 0.919 1 94.5 93 LYS A N 1
ATOM 700 C CA . LYS A 1 93 ? -7.051 -12.336 1.335 1 94.5 93 LYS A CA 1
ATOM 701 C C . LYS A 1 93 ? -7.629 -13.18 0.2 1 94.5 93 LYS A C 1
ATOM 703 O O . LYS A 1 93 ? -8.539 -12.742 -0.502 1 94.5 93 LYS A O 1
ATOM 708 N N . ALA A 1 94 ? -7.004 -14.336 0.121 1 90.88 94 ALA A N 1
ATOM 709 C CA . ALA A 1 94 ? -7.523 -15.266 -0.878 1 90.88 94 ALA A CA 1
ATOM 710 C C . ALA A 1 94 ? -8.961 -15.672 -0.557 1 90.88 94 ALA A C 1
ATOM 712 O O . ALA A 1 94 ? -9.312 -15.844 0.611 1 90.88 94 ALA A O 1
ATOM 713 N N . ARG A 1 95 ? -9.688 -15.711 -1.7 1 82.25 95 ARG A N 1
ATOM 714 C CA . ARG A 1 95 ? -11.055 -16.203 -1.562 1 82.25 95 ARG A CA 1
ATOM 715 C C . ARG A 1 95 ? -11.078 -17.609 -0.966 1 82.25 95 ARG A C 1
ATOM 717 O O . ARG A 1 95 ? -10.227 -18.438 -1.302 1 82.25 95 ARG A O 1
ATOM 724 N N . ALA A 1 96 ? -11.883 -17.734 0.117 1 67.44 96 ALA A N 1
ATOM 725 C CA . ALA A 1 96 ? -12.094 -19.078 0.638 1 67.44 96 ALA A CA 1
ATOM 726 C C . ALA A 1 96 ? -12.789 -19.969 -0.392 1 67.44 96 ALA A C 1
ATOM 728 O O . ALA A 1 96 ? -13.531 -19.469 -1.242 1 67.44 96 ALA A O 1
ATOM 729 N N . MET B 1 1 ? 1.547 28.25 -10.102 1 41.66 1 MET B N 1
ATOM 730 C CA . MET B 1 1 ? 0.512 27.297 -10.484 1 41.66 1 MET B CA 1
ATOM 731 C C . MET B 1 1 ? -0.187 26.734 -9.25 1 41.66 1 MET B C 1
ATOM 733 O O . MET B 1 1 ? 0.448 26.516 -8.219 1 41.66 1 MET B O 1
ATOM 737 N N . ASP B 1 2 ? -1.397 27.031 -9.062 1 43.22 2 ASP B N 1
ATOM 738 C CA . ASP B 1 2 ? -2.191 26.609 -7.914 1 43.22 2 ASP B CA 1
ATOM 739 C C . ASP B 1 2 ? -1.99 25.125 -7.621 1 43.22 2 ASP B C 1
ATOM 741 O O . ASP B 1 2 ? -2.297 24.266 -8.461 1 43.22 2 ASP B O 1
ATOM 745 N N . ARG B 1 3 ? -0.99 24.891 -7.066 1 50.72 3 ARG B N 1
ATOM 746 C CA . ARG B 1 3 ? -0.743 23.5 -6.719 1 50.72 3 ARG B CA 1
ATOM 747 C C . ARG B 1 3 ? -1.983 22.859 -6.105 1 50.72 3 ARG B C 1
ATOM 749 O O . ARG B 1 3 ? -2.441 23.281 -5.039 1 50.72 3 ARG B O 1
ATOM 756 N N . ARG B 1 4 ? -2.871 22.453 -6.957 1 53.5 4 ARG B N 1
ATOM 757 C CA . ARG B 1 4 ? -4.07 21.766 -6.48 1 53.5 4 ARG B CA 1
ATOM 758 C C . ARG B 1 4 ? -3.723 20.719 -5.426 1 53.5 4 ARG B C 1
ATOM 760 O O . ARG B 1 4 ? -2.82 19.906 -5.629 1 53.5 4 ARG B O 1
ATOM 767 N N . ILE B 1 5 ? -3.969 21.156 -4.211 1 61.03 5 ILE B N 1
ATOM 768 C CA . ILE B 1 5 ? -3.738 20.25 -3.09 1 61.03 5 ILE B CA 1
ATOM 769 C C . ILE B 1 5 ? -4.441 18.922 -3.348 1 61.03 5 ILE B C 1
ATOM 771 O O . ILE B 1 5 ? -5.664 18.875 -3.52 1 61.03 5 ILE B O 1
ATOM 775 N N . ILE B 1 6 ? -3.586 17.938 -3.861 1 77.81 6 ILE B N 1
ATOM 776 C CA . ILE B 1 6 ? -4.203 16.625 -4.035 1 77.81 6 ILE B CA 1
ATOM 777 C C . ILE B 1 6 ? -4.219 15.883 -2.703 1 77.81 6 ILE B C 1
ATOM 779 O O . ILE B 1 6 ? -3.17 15.68 -2.084 1 77.81 6 ILE B O 1
ATOM 783 N N . MET B 1 7 ? -5.348 16.031 -1.891 1 88.75 7 MET B N 1
ATOM 784 C CA . MET B 1 7 ? -5.551 15.242 -0.674 1 88.75 7 MET B CA 1
ATOM 785 C C . MET B 1 7 ? -6.461 14.047 -0.941 1 88.75 7 MET B C 1
ATOM 787 O O . MET B 1 7 ? -7.574 14.211 -1.444 1 88.75 7 MET B O 1
ATOM 791 N N . VAL B 1 8 ? -5.809 12.945 -0.664 1 94.5 8 VAL B N 1
ATOM 792 C CA . VAL B 1 8 ? -6.598 11.734 -0.858 1 94.5 8 VAL B CA 1
ATOM 793 C C . VAL B 1 8 ? -7.629 11.609 0.26 1 94.5 8 VAL B C 1
ATOM 795 O O . VAL B 1 8 ? -7.281 11.641 1.442 1 94.5 8 VAL B O 1
ATOM 798 N N . LYS B 1 9 ? -8.797 11.516 -0.12 1 93 9 LYS B N 1
ATOM 799 C CA . LYS B 1 9 ? -9.852 11.234 0.848 1 93 9 LYS B CA 1
ATOM 800 C C . LYS B 1 9 ? -10.188 9.742 0.885 1 93 9 LYS B C 1
ATOM 802 O O . LYS B 1 9 ? -10.578 9.164 -0.13 1 93 9 LYS B O 1
ATOM 807 N N . LEU B 1 10 ? -9.922 9.164 1.98 1 94.06 10 LEU B N 1
ATOM 808 C CA . LEU B 1 10 ? -10.125 7.73 2.129 1 94.06 10 LEU B CA 1
ATOM 809 C C . LEU B 1 10 ? -11.586 7.41 2.438 1 94.06 10 LEU B C 1
ATOM 811 O O . LEU B 1 10 ? -12.18 8.016 3.334 1 94.06 10 LEU B O 1
ATOM 815 N N . SER B 1 11 ? -12.062 6.57 1.59 1 93.31 11 SER B N 1
ATOM 816 C CA . SER B 1 11 ? -13.414 6.059 1.787 1 93.31 11 SER B CA 1
ATOM 817 C C . SER B 1 11 ? -13.391 4.598 2.229 1 93.31 11 SER B C 1
ATOM 819 O O . SER B 1 11 ? -12.391 3.902 2.041 1 93.31 11 SER B O 1
ATOM 821 N N . GLY B 1 12 ? -14.242 4.039 2.92 1 95.94 12 GLY B N 1
ATOM 822 C CA . GLY B 1 12 ? -14.336 2.686 3.443 1 95.94 12 GLY B CA 1
ATOM 823 C C . GLY B 1 12 ? -14.922 2.629 4.844 1 95.94 12 GLY B C 1
ATOM 824 O O . GLY B 1 12 ? -15.219 3.664 5.441 1 95.94 12 GLY B O 1
ATOM 825 N N . GLU B 1 13 ? -15.109 1.473 5.344 1 97.56 13 GLU B N 1
ATOM 826 C CA . GLU B 1 13 ? -15.57 1.279 6.715 1 97.56 13 GLU B CA 1
ATOM 827 C C . GLU B 1 13 ? -14.406 1.323 7.699 1 97.56 13 GLU B C 1
ATOM 829 O O . GLU B 1 13 ? -13.477 0.523 7.602 1 97.56 13 GLU B O 1
ATOM 834 N N . PRO B 1 14 ? -14.406 2.291 8.586 1 96.31 14 PRO B N 1
ATOM 835 C CA . PRO B 1 14 ? -13.289 2.369 9.539 1 96.31 14 PRO B CA 1
ATOM 836 C C . PRO B 1 14 ? -13.281 1.215 10.539 1 96.31 14 PRO B C 1
ATOM 838 O O . PRO B 1 14 ? -14.344 0.758 10.969 1 96.31 14 PRO B O 1
ATOM 841 N N . GLY B 1 15 ? -12.047 0.708 10.75 1 96.94 15 GLY B N 1
ATOM 842 C CA . GLY B 1 15 ? -11.828 -0.268 11.805 1 96.94 15 GLY B CA 1
ATOM 843 C C . GLY B 1 15 ? -11.156 0.317 13.031 1 96.94 15 GLY B C 1
ATOM 844 O O . GLY B 1 15 ? -11.414 1.464 13.398 1 96.94 15 GLY B O 1
ATOM 845 N N . LYS B 1 16 ? -10.383 -0.46 13.656 1 96.69 16 LYS B N 1
ATOM 846 C CA . LYS B 1 16 ? -9.695 -0.033 14.867 1 96.69 16 LYS B CA 1
ATOM 847 C C . LYS B 1 16 ? -8.695 1.086 14.57 1 96.69 16 LYS B C 1
ATOM 849 O O . LYS B 1 16 ? -8.039 1.075 13.523 1 96.69 16 LYS B O 1
ATOM 854 N N . SER B 1 17 ? -8.68 2.053 15.477 1 95.75 17 SER B N 1
ATOM 855 C CA . SER B 1 17 ? -7.688 3.125 15.414 1 95.75 17 SER B CA 1
ATOM 856 C C . SER B 1 17 ? -6.875 3.197 16.703 1 95.75 17 SER B C 1
ATOM 858 O O . SER B 1 17 ? -7.328 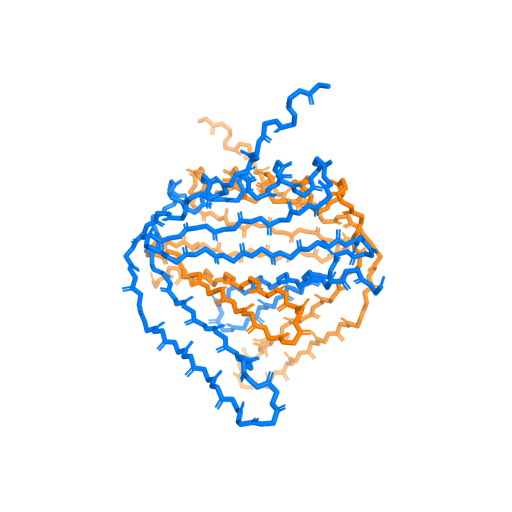2.734 17.75 1 95.75 17 SER B O 1
ATOM 860 N N . SER B 1 18 ? -5.723 3.713 16.578 1 96.31 18 SER B N 1
ATOM 861 C CA . SER B 1 18 ? -4.871 3.91 17.734 1 96.31 18 SER B CA 1
ATOM 862 C C . SER B 1 18 ? -4.055 5.191 17.609 1 96.31 18 SER B C 1
ATOM 864 O O . SER B 1 18 ? -3.674 5.59 16.516 1 96.31 18 SER B O 1
ATOM 866 N N . MET B 1 19 ? -3.986 5.879 18.797 1 93.56 19 MET B N 1
ATOM 867 C CA . MET B 1 19 ? -3.143 7.066 18.891 1 93.56 19 MET B CA 1
ATOM 868 C C . MET B 1 19 ? -2.312 7.047 20.172 1 93.56 19 MET B C 1
ATOM 870 O O . MET B 1 19 ? -2.812 6.684 21.234 1 93.56 19 MET B O 1
ATOM 874 N N . LYS B 1 20 ? -1.088 7.285 20 1 94.31 20 LYS B N 1
ATOM 875 C CA . LYS B 1 20 ? -0.19 7.348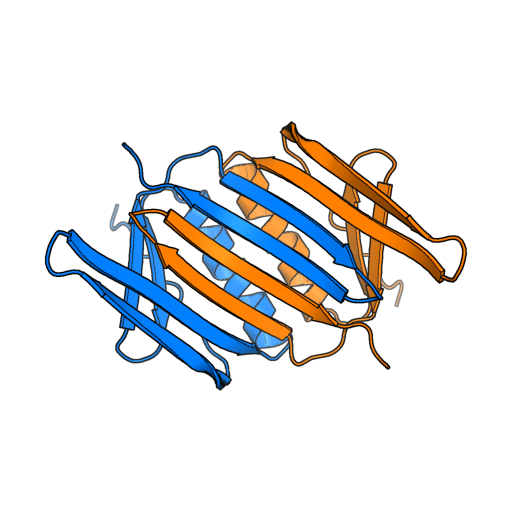 21.141 1 94.31 20 LYS B CA 1
ATOM 876 C C . LYS B 1 20 ? 0.447 8.727 21.266 1 94.31 20 LYS B C 1
ATOM 878 O O . LYS B 1 20 ? 0.899 9.305 20.281 1 94.31 20 LYS B O 1
ATOM 883 N N . PHE B 1 21 ? 0.465 9.32 22.438 1 91.62 21 PHE B N 1
ATOM 884 C CA . PHE B 1 21 ? 1.113 10.57 22.797 1 91.62 21 PHE B CA 1
ATOM 885 C C . PHE B 1 21 ? 2.123 10.352 23.922 1 91.62 21 PHE B C 1
ATOM 887 O O . PHE B 1 21 ? 1.873 9.578 24.844 1 91.62 21 PHE B O 1
ATOM 894 N N . SER B 1 22 ? 3.266 10.75 23.672 1 89 22 SER B N 1
ATOM 895 C CA . SER B 1 22 ? 4.277 10.688 24.719 1 89 22 SER B CA 1
ATOM 896 C C . SER B 1 22 ? 4.586 12.078 25.266 1 89 22 SER B C 1
ATOM 898 O O . SER B 1 22 ? 4.582 13.062 24.516 1 89 22 SER B O 1
ATOM 900 N N . ALA B 1 23 ? 4.758 12.195 26.547 1 90.31 23 ALA B N 1
ATOM 901 C CA . ALA B 1 23 ? 5.066 13.477 27.172 1 90.31 23 ALA B CA 1
ATOM 902 C C . ALA B 1 23 ? 6.371 14.055 26.641 1 90.31 23 ALA B C 1
ATOM 904 O O . ALA B 1 23 ? 6.523 15.273 26.547 1 90.31 23 ALA B O 1
ATOM 905 N N . GLU B 1 24 ? 7.25 13.258 26.25 1 89.31 24 GLU B N 1
ATOM 906 C CA . GLU B 1 24 ? 8.57 13.688 25.812 1 89.31 24 GLU B CA 1
ATOM 907 C C . GLU B 1 24 ? 8.539 14.203 24.375 1 89.31 24 GLU B C 1
ATOM 909 O O . GLU B 1 24 ? 9.148 15.219 24.062 1 89.31 24 GLU B O 1
ATOM 914 N N . LYS B 1 25 ? 7.766 13.578 23.594 1 85.5 25 LYS B N 1
ATOM 915 C CA . LYS B 1 25 ? 7.84 13.852 22.156 1 85.5 25 LYS B CA 1
ATOM 916 C C . LYS B 1 25 ? 6.531 14.438 21.641 1 85.5 25 LYS B C 1
ATOM 918 O O . LYS B 1 25 ? 6.48 14.969 20.531 1 85.5 25 LYS B O 1
ATOM 923 N N . GLY B 1 26 ? 5.512 14.297 22.5 1 90.25 26 GLY B N 1
ATOM 924 C CA . GLY B 1 26 ? 4.184 14.641 22.031 1 90.25 26 GLY B CA 1
ATOM 925 C C . GLY B 1 26 ? 3.543 13.555 21.188 1 90.25 26 GLY B C 1
ATOM 926 O O . GLY B 1 26 ? 3.512 12.391 21.594 1 90.25 26 GLY B O 1
ATOM 927 N N . PHE B 1 27 ? 3.021 13.938 20.016 1 87.38 27 PHE B N 1
ATOM 928 C CA . PHE B 1 27 ? 2.416 12.93 19.156 1 87.38 27 PHE B CA 1
ATOM 929 C C . PHE B 1 27 ? 3.447 11.891 18.734 1 87.38 27 PHE B C 1
ATOM 931 O O . PHE B 1 27 ? 4.523 12.234 18.25 1 87.38 27 PHE B O 1
ATOM 938 N N . ASP B 1 28 ? 3.158 10.648 18.938 1 92.25 28 ASP B N 1
ATOM 939 C CA . ASP B 1 28 ? 4.133 9.586 18.703 1 92.25 28 ASP B CA 1
ATOM 940 C C . ASP B 1 28 ? 3.688 8.656 17.578 1 92.25 28 ASP B C 1
ATOM 942 O O . ASP B 1 28 ? 4.488 8.305 16.703 1 92.25 28 ASP B O 1
ATOM 946 N N . GLN B 1 29 ? 2.402 8.289 17.641 1 95.88 29 GLN B N 1
ATOM 947 C CA . GLN B 1 29 ? 1.95 7.316 16.641 1 95.88 29 GLN B CA 1
ATOM 948 C C . GLN B 1 29 ? 0.451 7.449 16.391 1 95.88 29 GLN B C 1
ATOM 950 O O . GLN B 1 29 ? -0.318 7.723 17.312 1 95.88 29 GLN B O 1
ATOM 955 N N . PHE B 1 30 ? 0.052 7.246 15.219 1 95.38 30 PHE B N 1
ATOM 956 C CA . PHE B 1 30 ? -1.344 7.137 14.805 1 95.38 30 PHE B CA 1
ATOM 957 C C . PHE B 1 30 ? -1.546 5.934 13.891 1 95.38 30 PHE B C 1
ATOM 959 O O . PHE B 1 30 ? -0.72 5.668 13.016 1 95.38 30 PHE B O 1
ATOM 966 N N . LYS B 1 31 ? -2.57 5.188 14.086 1 97.5 31 LYS B N 1
ATOM 967 C CA . LYS B 1 31 ? -2.908 4.035 13.25 1 97.5 31 LYS B CA 1
ATOM 968 C C . LYS B 1 31 ? -4.41 3.961 13 1 97.5 31 LYS B C 1
ATOM 970 O O . LYS B 1 31 ? -5.211 4.199 13.906 1 97.5 31 LYS B O 1
ATOM 975 N N . GLN B 1 32 ? -4.875 3.682 11.898 1 97.31 32 GLN B N 1
ATOM 976 C CA . GLN B 1 32 ? -6.273 3.523 11.516 1 97.31 32 GLN B CA 1
ATOM 977 C C . GLN B 1 32 ? -6.438 2.402 10.492 1 97.31 32 GLN B C 1
ATOM 979 O O . GLN B 1 32 ? -5.742 2.375 9.477 1 97.31 32 GLN B O 1
ATOM 984 N N . LYS B 1 33 ? -7.328 1.456 10.672 1 98.12 33 LYS B N 1
ATOM 985 C CA . LYS B 1 33 ? -7.645 0.377 9.734 1 98.12 33 LYS B CA 1
ATOM 986 C C . LYS B 1 33 ? -8.938 0.669 8.977 1 98.12 33 LYS B C 1
ATOM 988 O O . LYS B 1 33 ? -9.805 1.382 9.469 1 98.12 33 LYS B O 1
ATOM 993 N N . PHE B 1 34 ? -9.023 0.123 7.75 1 98.38 34 PHE B N 1
ATOM 994 C CA . PHE B 1 34 ? -10.219 0.273 6.93 1 98.38 34 PHE B CA 1
ATOM 995 C C . PHE B 1 34 ? -10.547 -1.029 6.211 1 98.38 34 PHE B C 1
ATOM 997 O O . PHE B 1 34 ? -9.656 -1.838 5.938 1 98.38 34 PHE B O 1
ATOM 1004 N N . SER B 1 35 ? -11.797 -1.243 6.035 1 98.56 35 SER B N 1
ATOM 1005 C CA . SER B 1 35 ? -12.305 -2.242 5.098 1 98.56 35 SER B CA 1
ATOM 1006 C C . SER B 1 35 ? -12.867 -1.588 3.842 1 98.56 35 SER B C 1
ATOM 1008 O O . SER B 1 35 ? -13.766 -0.75 3.924 1 98.56 35 SER B O 1
ATOM 1010 N N . LEU B 1 36 ? -12.359 -1.97 2.729 1 98.31 36 LEU B N 1
ATOM 1011 C CA . LEU B 1 36 ? -12.695 -1.29 1.481 1 98.31 36 LEU B CA 1
ATOM 1012 C C . LEU B 1 36 ? -13.289 -2.266 0.472 1 98.31 36 LEU B C 1
ATOM 1014 O O . LEU B 1 36 ? -12.953 -3.453 0.48 1 98.31 36 LEU B O 1
ATOM 1018 N N . THR B 1 37 ? -14.195 -1.707 -0.376 1 97.56 37 THR B N 1
ATOM 1019 C CA . THR B 1 37 ? -14.547 -2.412 -1.604 1 97.56 37 THR B CA 1
ATOM 1020 C C . THR B 1 37 ? -13.422 -2.311 -2.625 1 97.56 37 THR B C 1
ATOM 1022 O O . THR B 1 37 ? -12.477 -1.533 -2.447 1 97.56 37 THR B O 1
ATOM 1025 N N . SER B 1 38 ? -13.57 -3.102 -3.678 1 97.56 38 SER B N 1
ATOM 1026 C CA . SER B 1 38 ? -12.586 -3.025 -4.754 1 97.56 38 SER B CA 1
ATOM 1027 C C . SER B 1 38 ? -12.516 -1.618 -5.336 1 97.56 38 SER B C 1
ATOM 1029 O O . SER B 1 38 ? -11.422 -1.102 -5.594 1 97.56 38 SER B O 1
ATOM 1031 N N . SER B 1 39 ? -13.711 -1.022 -5.492 1 97.75 39 SER B N 1
ATOM 1032 C CA . SER B 1 39 ? -13.766 0.306 -6.09 1 97.75 39 SER B CA 1
ATOM 1033 C C . SER B 1 39 ? -13.141 1.354 -5.176 1 97.75 39 SER B C 1
ATOM 1035 O O . SER B 1 39 ? -12.445 2.258 -5.641 1 97.75 39 SER B O 1
ATOM 1037 N N . GLU B 1 40 ? -13.367 1.242 -3.898 1 97.69 40 GLU B N 1
ATOM 1038 C CA . GLU B 1 40 ? -12.781 2.176 -2.938 1 97.69 40 GLU B CA 1
ATOM 1039 C C . GLU B 1 40 ? -11.266 2.041 -2.885 1 97.69 40 GLU B C 1
ATOM 1041 O O . GLU B 1 40 ? -10.547 3.043 -2.865 1 97.69 40 GLU B O 1
ATOM 1046 N N . ALA B 1 41 ? -10.812 0.833 -2.84 1 98.12 41 ALA B N 1
ATOM 1047 C CA . ALA B 1 41 ? -9.375 0.582 -2.803 1 98.12 41 ALA B CA 1
ATOM 1048 C C . ALA B 1 41 ? -8.695 1.108 -4.062 1 98.12 41 ALA B C 1
ATOM 1050 O O . ALA B 1 41 ? -7.664 1.781 -3.98 1 98.12 41 ALA B O 1
ATOM 1051 N N . ALA B 1 42 ? -9.289 0.817 -5.207 1 98.12 42 ALA B N 1
ATOM 1052 C CA . ALA B 1 42 ? -8.719 1.256 -6.477 1 98.12 42 ALA B CA 1
ATOM 1053 C C . ALA B 1 42 ? -8.672 2.779 -6.559 1 98.12 42 ALA B C 1
ATOM 1055 O O . ALA B 1 42 ? -7.668 3.35 -6.996 1 98.12 42 ALA B O 1
ATOM 1056 N N . ALA B 1 43 ? -9.719 3.398 -6.102 1 98.12 43 ALA B N 1
ATOM 1057 C CA . ALA B 1 43 ? -9.766 4.859 -6.117 1 98.12 43 ALA B CA 1
ATOM 1058 C C . ALA B 1 43 ? -8.688 5.445 -5.207 1 98.12 43 ALA B C 1
ATOM 1060 O O . ALA B 1 43 ? -8.031 6.426 -5.566 1 98.12 43 ALA B O 1
ATOM 1061 N N . PHE B 1 44 ? -8.484 4.809 -4.066 1 98 44 PHE B N 1
ATOM 1062 C CA . PHE B 1 44 ? -7.457 5.258 -3.129 1 98 44 PHE B CA 1
ATOM 1063 C C . PHE B 1 44 ? -6.07 5.148 -3.752 1 98 44 PHE B C 1
ATOM 1065 O O . PHE B 1 44 ? -5.285 6.094 -3.693 1 98 44 PHE B O 1
ATOM 1072 N N . LEU B 1 45 ? -5.832 3.994 -4.348 1 98.38 45 LEU B N 1
ATOM 1073 C CA . LEU B 1 45 ? -4.52 3.738 -4.934 1 98.38 45 LEU B CA 1
ATOM 1074 C C . LEU B 1 45 ? -4.227 4.719 -6.062 1 98.38 45 LEU B C 1
ATOM 1076 O O . LEU B 1 45 ? -3.094 5.188 -6.203 1 98.38 45 LEU B O 1
ATOM 1080 N N . ARG B 1 46 ? -5.219 5.102 -6.871 1 98.44 46 ARG B N 1
ATOM 1081 C CA . ARG B 1 46 ? -5.027 6.043 -7.973 1 98.44 46 ARG B CA 1
ATOM 1082 C C . ARG B 1 46 ? -4.73 7.445 -7.445 1 98.44 46 ARG B C 1
ATOM 1084 O O . ARG B 1 46 ? -3.861 8.141 -7.977 1 98.44 46 ARG B O 1
ATOM 1091 N N . ALA B 1 47 ? -5.492 7.797 -6.465 1 97.81 47 ALA B N 1
ATOM 1092 C CA . ALA B 1 47 ? -5.273 9.125 -5.887 1 97.81 47 ALA B CA 1
ATOM 1093 C C . ALA B 1 47 ? -3.898 9.219 -5.238 1 97.81 47 ALA B C 1
ATOM 1095 O O . ALA B 1 47 ? -3.221 10.242 -5.352 1 97.81 47 ALA B O 1
ATOM 1096 N N . LEU B 1 48 ? -3.52 8.148 -4.531 1 97.69 48 LEU B N 1
ATOM 1097 C CA . LEU B 1 48 ? -2.203 8.109 -3.902 1 97.69 48 LEU B CA 1
ATOM 1098 C C . LEU B 1 48 ? -1.098 8.195 -4.949 1 97.69 48 LEU B C 1
ATOM 1100 O O . LEU B 1 48 ? -0.103 8.898 -4.75 1 97.69 48 LEU B O 1
ATOM 1104 N N . ALA B 1 49 ? -1.295 7.473 -6.035 1 97.94 49 ALA B N 1
ATOM 1105 C CA . ALA B 1 49 ? -0.342 7.512 -7.141 1 97.94 49 ALA B CA 1
ATOM 1106 C C . ALA B 1 49 ? -0.153 8.938 -7.648 1 97.94 49 ALA B C 1
ATOM 1108 O O . ALA B 1 49 ? 0.973 9.367 -7.914 1 97.94 49 ALA B O 1
ATOM 1109 N N . GLU B 1 50 ? -1.237 9.664 -7.766 1 97.19 50 GLU B N 1
ATOM 1110 C CA . GLU B 1 50 ? -1.177 11.039 -8.242 1 97.19 50 GLU B CA 1
ATOM 1111 C C . GLU B 1 50 ? -0.361 11.922 -7.301 1 97.19 50 GLU B C 1
ATOM 1113 O O . GLU B 1 50 ? 0.44 12.742 -7.75 1 97.19 50 GLU B O 1
ATOM 1118 N N . GLU B 1 51 ? -0.586 11.711 -6.031 1 96.94 51 GLU B N 1
ATOM 1119 C CA . GLU B 1 51 ? 0.147 12.523 -5.062 1 96.94 51 GLU B CA 1
ATOM 1120 C C . GLU B 1 51 ? 1.644 12.227 -5.117 1 96.94 51 GLU B C 1
ATOM 1122 O O . GLU B 1 51 ? 2.463 13.148 -5.094 1 96.94 51 GLU B O 1
ATOM 1127 N N . ILE B 1 52 ? 1.958 10.977 -5.215 1 96.56 52 ILE B N 1
ATOM 1128 C CA . ILE B 1 52 ? 3.359 10.57 -5.211 1 96.56 52 ILE B CA 1
ATOM 1129 C C . ILE B 1 52 ? 4.051 11.078 -6.473 1 96.56 52 ILE B C 1
ATOM 1131 O O . ILE B 1 52 ? 5.188 11.547 -6.418 1 96.56 52 ILE B O 1
ATOM 1135 N N . GLU B 1 53 ? 3.385 11.055 -7.559 1 95.06 53 GLU B N 1
ATOM 1136 C CA . GLU B 1 53 ? 3.949 11.492 -8.828 1 95.06 53 GLU B CA 1
ATOM 1137 C C . GLU B 1 53 ? 4.16 13.008 -8.844 1 95.06 53 GLU B C 1
ATOM 1139 O O . GLU B 1 53 ? 5.141 13.5 -9.406 1 95.06 53 GLU B O 1
ATOM 1144 N N . ALA B 1 54 ? 3.221 13.719 -8.266 1 93.81 54 ALA B N 1
ATOM 1145 C CA . ALA B 1 54 ? 3.307 15.18 -8.219 1 93.81 54 ALA B CA 1
ATOM 1146 C C . ALA B 1 54 ? 4.477 15.633 -7.355 1 93.81 54 ALA B C 1
ATOM 1148 O O . ALA B 1 54 ? 5.027 16.719 -7.566 1 93.81 54 ALA B O 1
ATOM 1149 N N . GLY B 1 55 ? 4.824 14.766 -6.355 1 90.31 55 GLY B N 1
ATOM 1150 C CA . GLY B 1 55 ? 5.906 15.117 -5.449 1 90.31 55 GLY B CA 1
ATOM 1151 C C . GLY B 1 55 ? 5.473 16.047 -4.332 1 90.31 55 GLY B C 1
ATOM 1152 O O . GLY B 1 55 ? 4.434 16.703 -4.434 1 90.31 55 GLY B O 1
ATOM 1153 N N . GLY B 1 56 ? 6.285 16.047 -3.312 1 89.69 56 GLY B N 1
ATOM 1154 C CA . GLY B 1 56 ? 5.977 16.906 -2.178 1 89.69 56 GLY B CA 1
ATOM 1155 C C . GLY B 1 56 ? 5.172 16.203 -1.102 1 89.69 56 GLY B C 1
ATOM 1156 O O . GLY B 1 56 ? 5.488 15.078 -0.719 1 89.69 56 GLY B O 1
ATOM 1157 N N . ALA B 1 57 ? 4.18 16.906 -0.702 1 93.62 57 ALA B N 1
ATOM 1158 C CA . ALA B 1 57 ? 3.408 16.375 0.416 1 93.62 57 ALA B CA 1
ATOM 1159 C C . ALA B 1 57 ? 2.471 15.266 -0.047 1 93.62 57 ALA B C 1
ATOM 1161 O O . ALA B 1 57 ? 1.839 15.375 -1.1 1 93.62 57 ALA B O 1
ATOM 1162 N N . VAL B 1 58 ? 2.475 14.148 0.616 1 95.81 58 VAL B N 1
ATOM 1163 C CA . VAL B 1 58 ? 1.46 13.109 0.506 1 95.81 58 VAL B CA 1
ATOM 1164 C C . VAL B 1 58 ? 0.482 13.211 1.674 1 95.81 58 VAL B C 1
ATOM 1166 O O . VAL B 1 58 ? 0.882 13.109 2.836 1 95.81 58 VAL B O 1
ATOM 1169 N N . SER B 1 59 ? -0.765 13.453 1.305 1 96.25 59 SER B N 1
ATOM 1170 C CA . SER B 1 59 ? -1.767 13.719 2.332 1 96.25 59 SER B CA 1
ATOM 1171 C C . SER B 1 59 ? -2.961 12.781 2.197 1 96.25 59 SER B C 1
ATOM 1173 O O . SER B 1 59 ? -3.449 12.547 1.091 1 96.25 59 SER B O 1
ATOM 1175 N N . ILE B 1 60 ? -3.396 12.242 3.268 1 96.88 60 ILE B N 1
ATOM 1176 C CA . ILE B 1 60 ? -4.566 11.375 3.357 1 96.88 60 ILE B CA 1
ATOM 1177 C C . ILE B 1 60 ? -5.527 11.914 4.414 1 96.88 60 ILE B C 1
ATOM 1179 O O . ILE B 1 60 ? -5.113 12.242 5.527 1 96.88 60 ILE B O 1
ATOM 1183 N N . ALA B 1 61 ? -6.742 12 4.051 1 96 61 ALA B N 1
ATOM 1184 C CA . ALA B 1 61 ? -7.758 12.477 4.984 1 96 61 ALA B CA 1
ATOM 1185 C C . ALA B 1 61 ? -8.891 11.461 5.133 1 96 61 ALA B C 1
ATOM 1187 O O . ALA B 1 61 ? -9.273 10.805 4.16 1 96 61 ALA B O 1
ATOM 1188 N N . TYR B 1 62 ? -9.352 11.32 6.266 1 93.19 62 TYR B N 1
ATOM 1189 C CA . TYR B 1 62 ? -10.539 10.547 6.609 1 93.19 62 TYR B CA 1
ATOM 1190 C C . TYR B 1 62 ? -11.312 11.219 7.734 1 93.19 62 TYR B C 1
ATOM 1192 O O . TYR B 1 62 ? -10.758 11.5 8.805 1 93.19 62 TYR B O 1
ATOM 1200 N N . GLY B 1 63 ? -12.617 11.391 7.453 1 89.19 63 GLY B N 1
ATOM 1201 C CA . GLY B 1 63 ? -13.383 12.133 8.438 1 89.19 63 GLY B CA 1
ATOM 1202 C C . GLY B 1 63 ? -12.766 13.477 8.789 1 89.19 63 GLY B C 1
ATOM 1203 O O . GLY B 1 63 ? -12.492 14.289 7.902 1 89.19 63 GLY B O 1
ATOM 1204 N N . GLU B 1 64 ? -12.438 13.625 10.133 1 88.75 64 GLU B N 1
ATOM 1205 C CA . GLU B 1 64 ? -11.875 14.883 10.625 1 88.75 64 GLU B CA 1
ATOM 1206 C C . GLU B 1 64 ? -10.359 14.789 10.75 1 88.75 64 GLU B C 1
ATOM 1208 O O . GLU B 1 64 ? -9.695 15.773 11.094 1 88.75 64 GLU B O 1
ATOM 1213 N N . VAL B 1 65 ? -9.82 13.672 10.453 1 88.5 65 VAL B N 1
ATOM 1214 C CA . VAL B 1 65 ? -8.391 13.445 10.633 1 88.5 65 VAL B CA 1
ATOM 1215 C C . VAL B 1 65 ? -7.684 13.547 9.281 1 88.5 65 VAL B C 1
ATOM 1217 O O . VAL B 1 65 ? -8.195 13.078 8.266 1 88.5 65 VAL B O 1
ATOM 1220 N N . SER B 1 66 ? -6.594 14.148 9.18 1 94.62 66 SER B N 1
ATOM 1221 C CA . SER B 1 66 ? -5.719 14.172 8.008 1 94.62 66 SER B CA 1
ATOM 1222 C C . SER B 1 66 ? -4.254 14.023 8.414 1 94.62 66 SER B C 1
ATOM 1224 O O . SER B 1 66 ? -3.826 14.578 9.422 1 94.62 66 SER B O 1
ATOM 1226 N N . ILE B 1 67 ? -3.535 13.328 7.613 1 94.75 67 ILE B N 1
ATOM 1227 C CA . ILE B 1 67 ? -2.096 13.188 7.812 1 94.75 67 ILE B CA 1
ATOM 1228 C C . ILE B 1 67 ? -1.354 13.617 6.547 1 94.75 67 ILE B C 1
ATOM 1230 O O . ILE B 1 67 ? -1.873 13.469 5.438 1 94.75 67 ILE B O 1
ATOM 1234 N N . SER B 1 68 ? -0.222 14.094 6.793 1 93.94 68 SER B N 1
ATOM 1235 C CA . SER B 1 68 ? 0.605 14.523 5.668 1 93.94 68 SER B CA 1
ATOM 1236 C C . SER B 1 68 ? 2.088 14.352 5.977 1 93.94 68 SER B C 1
ATOM 1238 O O . SER B 1 68 ? 2.535 14.656 7.086 1 93.94 68 SER B O 1
ATOM 1240 N N . VAL B 1 69 ? 2.818 13.883 5.031 1 95.12 69 VAL B N 1
ATOM 1241 C CA . VAL B 1 69 ? 4.27 13.797 5.137 1 95.12 69 VAL B CA 1
ATOM 1242 C C . VAL B 1 69 ? 4.914 14.352 3.867 1 95.12 69 VAL B C 1
ATOM 1244 O O . VAL B 1 69 ? 4.457 14.062 2.76 1 95.12 69 VAL B O 1
ATOM 1247 N N . ASN B 1 70 ? 5.867 15.203 4.035 1 94.44 70 ASN B N 1
ATOM 1248 C CA . ASN B 1 70 ? 6.688 15.633 2.904 1 94.44 70 ASN B CA 1
ATOM 1249 C C . ASN B 1 70 ? 7.773 14.609 2.586 1 94.44 70 ASN B C 1
ATOM 1251 O O . ASN B 1 70 ? 8.852 14.633 3.184 1 94.44 70 ASN B O 1
ATOM 1255 N N . ALA B 1 71 ? 7.336 13.742 1.722 1 89.81 71 ALA B N 1
ATOM 1256 C CA . ALA B 1 71 ? 8.203 12.586 1.508 1 89.81 71 ALA B CA 1
ATOM 1257 C C . ALA B 1 71 ? 9.039 12.75 0.241 1 89.81 71 ALA B C 1
ATOM 1259 O O . ALA B 1 71 ? 8.633 13.453 -0.688 1 89.81 71 ALA B O 1
ATOM 1260 N N . ALA B 1 72 ? 10.148 12.219 0.281 1 90.62 72 ALA B N 1
ATOM 1261 C CA . ALA B 1 72 ? 11.047 12.148 -0.873 1 90.62 72 ALA B CA 1
ATOM 1262 C C . ALA B 1 72 ? 11.453 10.711 -1.168 1 90.62 72 ALA B C 1
ATOM 1264 O O . ALA B 1 72 ? 11.484 9.875 -0.266 1 90.62 72 ALA B O 1
ATOM 1265 N N . PRO B 1 73 ? 11.656 10.43 -2.451 1 93.06 73 PRO B N 1
ATOM 1266 C CA . PRO B 1 73 ? 12.203 9.102 -2.758 1 93.06 73 PRO B CA 1
ATOM 1267 C C . PRO B 1 73 ? 13.523 8.828 -2.049 1 93.06 73 PRO B C 1
ATOM 1269 O O . PRO B 1 73 ? 14.211 9.766 -1.625 1 93.06 73 PRO B O 1
ATOM 1272 N N . PRO B 1 74 ? 13.93 7.609 -1.913 1 96.69 74 PRO B N 1
ATOM 1273 C CA . PRO B 1 74 ? 13.195 6.461 -2.451 1 96.69 74 PRO 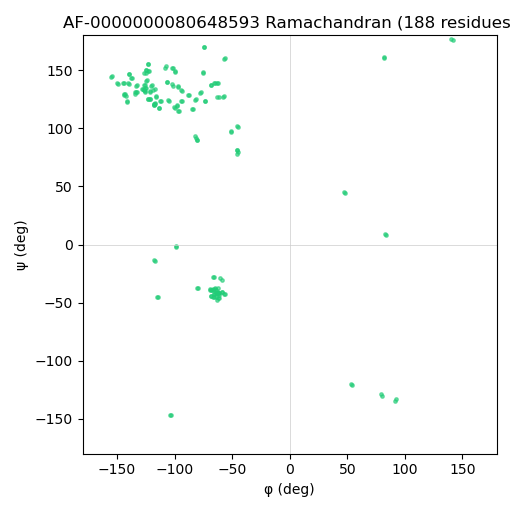B CA 1
ATOM 1274 C C . PRO B 1 74 ? 11.953 6.121 -1.636 1 96.69 74 PRO B C 1
ATOM 1276 O O . PRO B 1 74 ? 11.914 6.352 -0.425 1 96.69 74 PRO B O 1
ATOM 1279 N N . ILE B 1 75 ? 10.93 5.617 -2.314 1 97.56 75 ILE B N 1
ATOM 1280 C CA . ILE B 1 75 ? 9.766 5.016 -1.677 1 97.56 75 ILE B CA 1
ATOM 1281 C C . ILE B 1 75 ? 10.023 3.531 -1.426 1 97.56 75 ILE B C 1
ATOM 1283 O O . ILE B 1 75 ? 10.398 2.795 -2.342 1 97.56 75 ILE B O 1
ATOM 1287 N N . GLU B 1 76 ? 9.805 3.119 -0.215 1 98.44 76 GLU B N 1
ATOM 1288 C CA . GLU B 1 76 ? 10.031 1.717 0.123 1 98.44 76 GLU B CA 1
ATOM 1289 C C . GLU B 1 76 ? 8.742 0.905 -0.005 1 98.44 76 GLU B C 1
ATOM 1291 O O . GLU B 1 76 ? 7.691 1.317 0.487 1 98.44 76 GLU B O 1
ATOM 1296 N N . LEU B 1 77 ? 8.852 -0.195 -0.652 1 98.75 77 LEU B N 1
ATOM 1297 C CA . LEU B 1 77 ? 7.742 -1.119 -0.858 1 98.75 77 LEU B CA 1
ATOM 1298 C C . LEU B 1 77 ? 8.109 -2.521 -0.384 1 98.75 77 LEU B C 1
ATOM 1300 O O . LEU B 1 77 ? 9.227 -2.984 -0.605 1 98.75 77 LEU B O 1
ATOM 1304 N N . GLU B 1 78 ? 7.238 -3.121 0.243 1 98.56 78 GLU B N 1
ATOM 1305 C CA . GLU B 1 78 ? 7.379 -4.523 0.628 1 98.56 78 GLU B CA 1
ATOM 1306 C C . GLU B 1 78 ? 6.184 -5.348 0.153 1 98.56 78 GLU B C 1
ATOM 1308 O O . GLU B 1 78 ? 5.035 -4.945 0.339 1 98.56 78 GLU B O 1
ATOM 1313 N N . VAL B 1 79 ? 6.414 -6.492 -0.451 1 98.12 79 VAL B N 1
ATOM 1314 C CA . VAL B 1 79 ? 5.406 -7.457 -0.877 1 98.12 79 VAL B CA 1
ATOM 1315 C C . VAL B 1 79 ? 5.598 -8.773 -0.123 1 98.12 79 VAL B C 1
ATOM 1317 O O . VAL B 1 79 ? 6.68 -9.359 -0.156 1 98.12 79 VAL B O 1
ATOM 1320 N N . GLU B 1 80 ? 4.586 -9.109 0.534 1 97.69 80 GLU B N 1
ATOM 1321 C CA . GLU B 1 80 ? 4.652 -10.328 1.339 1 97.69 80 GLU B CA 1
ATOM 1322 C C . GLU B 1 80 ? 3.488 -11.258 1.019 1 97.69 80 GLU B C 1
ATOM 1324 O O . GLU B 1 80 ? 2.346 -10.82 0.895 1 97.69 80 GLU B O 1
ATOM 1329 N N . LEU B 1 81 ? 3.779 -12.531 0.829 1 96.25 81 LEU B N 1
ATOM 1330 C CA . LEU B 1 81 ? 2.781 -13.586 0.667 1 96.25 81 LEU B CA 1
ATOM 1331 C C . LEU B 1 81 ? 2.895 -14.617 1.783 1 96.25 81 LEU B C 1
ATOM 1333 O O . LEU B 1 81 ? 3.963 -15.195 1.99 1 96.25 81 LEU B O 1
ATOM 1337 N N . GLU B 1 82 ? 1.826 -14.711 2.467 1 93.75 82 GLU B N 1
ATOM 1338 C CA . GLU B 1 82 ? 1.772 -15.703 3.533 1 93.75 82 GLU B CA 1
ATOM 1339 C C . GLU B 1 82 ? 0.396 -16.359 3.609 1 93.75 82 GLU B C 1
ATOM 1341 O O . GLU B 1 82 ? -0.615 -15.672 3.783 1 93.75 82 GLU B O 1
ATOM 1346 N N . GLU B 1 83 ? 0.296 -17.75 3.504 1 89.5 83 GLU B N 1
ATOM 1347 C CA . GLU B 1 83 ? -0.914 -18.547 3.686 1 89.5 83 GLU B CA 1
ATOM 1348 C C . GLU B 1 83 ? -2.09 -17.938 2.92 1 89.5 83 GLU B C 1
ATOM 1350 O O . GLU B 1 83 ? -3.176 -17.766 3.475 1 89.5 83 GLU B O 1
ATOM 1355 N N . GLY B 1 84 ? -1.864 -17.562 1.709 1 89.44 84 GLY B N 1
ATOM 1356 C CA . GLY B 1 84 ? -2.916 -17.109 0.809 1 89.44 84 GLY B CA 1
ATOM 1357 C C . GLY B 1 84 ? -3.291 -15.656 1.004 1 89.44 84 GLY B C 1
ATOM 1358 O O . GLY B 1 84 ? -4.309 -15.195 0.485 1 89.44 84 GLY B O 1
ATOM 1359 N N . GLU B 1 85 ? -2.533 -14.953 1.781 1 95.12 85 GLU B N 1
ATOM 1360 C CA . GLU B 1 85 ? -2.754 -13.531 1.997 1 95.12 85 GLU B CA 1
ATOM 1361 C C . GLU B 1 85 ? -1.619 -12.695 1.404 1 95.12 85 GLU B C 1
ATOM 1363 O O . GLU B 1 85 ? -0.447 -12.938 1.697 1 95.12 85 GLU B O 1
ATOM 1368 N N . LEU B 1 86 ? -2.004 -11.82 0.558 1 97.25 86 LEU B N 1
ATOM 1369 C CA . LEU B 1 86 ? -1.04 -10.883 -0.01 1 97.25 86 LEU B CA 1
ATOM 1370 C C . LEU B 1 86 ? -1.019 -9.578 0.781 1 97.25 86 LEU B C 1
ATOM 1372 O O . LEU B 1 86 ? -2.057 -8.938 0.956 1 97.25 86 LEU B O 1
ATOM 1376 N N . GLU B 1 87 ? 0.071 -9.164 1.271 1 98.38 87 GLU B N 1
ATOM 1377 C CA . GLU B 1 87 ? 0.266 -7.906 1.984 1 98.38 87 GLU B CA 1
ATOM 1378 C C . GLU B 1 87 ? 1.224 -6.988 1.231 1 98.38 87 GLU B C 1
ATOM 1380 O O . GLU B 1 87 ? 2.318 -7.402 0.846 1 98.38 87 GLU B O 1
ATOM 1385 N N . ILE B 1 88 ? 0.82 -5.785 0.991 1 98.75 88 ILE B N 1
ATOM 1386 C CA . ILE B 1 88 ? 1.635 -4.754 0.36 1 98.75 88 ILE B CA 1
ATOM 1387 C C . ILE B 1 88 ? 1.823 -3.584 1.323 1 98.75 88 ILE B C 1
ATOM 1389 O O . ILE B 1 88 ? 0.848 -2.98 1.776 1 98.75 88 ILE B O 1
ATOM 1393 N N . GLU B 1 89 ? 2.973 -3.293 1.634 1 98.88 89 GLU B N 1
ATOM 1394 C CA . GLU B 1 89 ? 3.283 -2.205 2.557 1 98.88 89 GLU B CA 1
ATOM 1395 C C . GLU B 1 89 ? 4.172 -1.158 1.895 1 98.88 89 GLU B C 1
ATOM 1397 O O . GLU B 1 89 ? 5.191 -1.495 1.286 1 98.88 89 GLU B O 1
ATOM 1402 N N . MET B 1 90 ? 3.846 0.076 2.004 1 98.81 90 MET B N 1
ATOM 1403 C CA . MET B 1 90 ? 4.621 1.206 1.502 1 98.81 90 MET B CA 1
ATOM 1404 C C . MET B 1 90 ? 5.016 2.145 2.639 1 98.81 90 MET B C 1
ATOM 1406 O O . MET B 1 90 ? 4.195 2.463 3.5 1 98.81 90 MET B O 1
ATOM 1410 N N . LYS B 1 91 ? 6.184 2.547 2.592 1 97.94 91 LYS B N 1
ATOM 1411 C CA . LYS B 1 91 ? 6.699 3.469 3.6 1 97.94 91 LYS B CA 1
ATOM 1412 C C . LYS B 1 91 ? 7.238 4.742 2.955 1 97.94 91 LYS B C 1
ATOM 1414 O O . LYS B 1 91 ? 8.086 4.684 2.062 1 97.94 91 LYS B O 1
ATOM 1419 N N . LEU B 1 92 ? 6.762 5.848 3.373 1 97.69 92 LEU B N 1
ATOM 1420 C CA . LEU B 1 92 ? 7.191 7.18 2.951 1 97.69 92 LEU B CA 1
ATOM 1421 C C . LEU B 1 92 ? 7.855 7.926 4.105 1 97.69 92 LEU B C 1
ATOM 1423 O O . LEU B 1 92 ? 7.23 8.156 5.141 1 97.69 92 LEU B O 1
ATOM 1427 N N . LYS B 1 93 ? 9.055 8.227 3.938 1 94.38 93 LYS B N 1
ATOM 1428 C CA . LYS B 1 93 ? 9.805 8.906 4.984 1 94.38 93 LYS B CA 1
ATOM 1429 C C . LYS B 1 93 ? 9.836 10.414 4.746 1 94.38 93 LYS B C 1
ATOM 1431 O O . LYS B 1 93 ? 10.031 10.867 3.617 1 94.38 93 LYS B O 1
ATOM 1436 N N . ALA B 1 94 ? 9.609 11.055 5.863 1 90.81 94 ALA B N 1
ATOM 1437 C CA . ALA B 1 94 ? 9.688 12.508 5.777 1 90.81 94 ALA B CA 1
ATOM 1438 C C . ALA B 1 94 ? 11.094 12.953 5.387 1 90.81 94 ALA B C 1
ATOM 1440 O O . ALA B 1 94 ? 12.086 12.359 5.824 1 90.81 94 ALA B O 1
ATOM 1441 N N . ARG B 1 95 ? 11.039 13.969 4.504 1 82.62 95 ARG B N 1
ATOM 1442 C CA . ARG B 1 95 ? 12.312 14.586 4.137 1 82.62 95 ARG B CA 1
ATOM 1443 C C . ARG B 1 95 ? 13.039 15.109 5.371 1 82.62 95 ARG B C 1
ATOM 1445 O O . ARG B 1 95 ? 12.422 15.664 6.277 1 82.62 95 ARG B O 1
ATOM 1452 N N . ALA B 1 96 ? 14.312 14.672 5.473 1 68.44 96 ALA B N 1
ATOM 1453 C CA . ALA B 1 96 ? 15.133 15.242 6.539 1 68.44 96 ALA B CA 1
ATOM 1454 C C . ALA B 1 96 ? 15.305 16.75 6.348 1 68.44 96 ALA B C 1
ATOM 1456 O O . ALA B 1 96 ? 15.258 17.25 5.223 1 68.44 96 ALA B O 1
#

Foldseek 3Di:
DPPPPLEAEQDAAKDDKDWDQDPVPGTDDIDIDGDDDPVRVVSRVVSQVVDVVVAAKHKYDYDPDMDIARFDDDKDWDWDDDPHDIDIDIDTDHDD/DPPPPLEAEQDAAKDDKDWDADPVPGTDDIDIDGDDDPVRVVSRVVSQVVDVVVAAKHKYDYDPDMDIARFDDDKDWDWDDDPHDIDIDIDTDHDD

Secondary structure (DSSP, 8-state):
-------EE--SEEEEEEEEEETTTEEEEEEEEEEE-HHHHHHHHHHHHHHHHH-EEEEEEETTEEEEEEE-SPEEEEEEEETTEEEEEEEEEBP-/-------EE--SEEEEEEEEEETTTEEEEEEEEEEE-HHHHHHHHH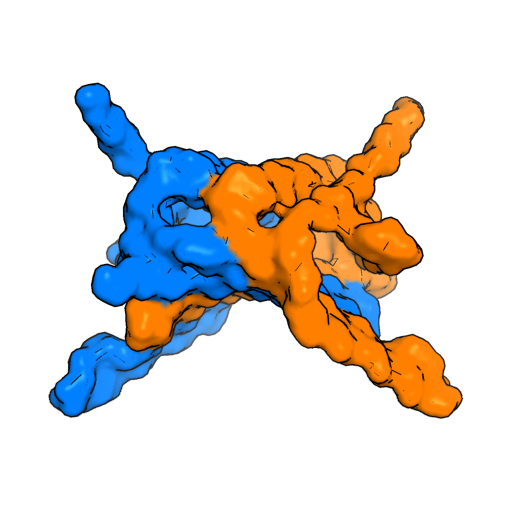HHHHHHHH-EEEEEEETTEEEEEEE-SPEEEEEEEETTEEEEEEEEEBP-

Sequence (192 aa):
MDRRIIMVKLSGEPGKSSMKFSAEKGFDQFKQKFSLTSSEAAAFLRALAEEIEAGGAVSIAYGEVSISVNAAPPIELEVELEEGELEIEMKLKARAMDRRIIMVKLSGEPGKSSMKFSAEKGFDQFKQKFSLTSSEAAAFLRALAEEIEAGGAVSIAYGEVSISVNAAPPIELEVELEEGELEIEMKLKARA

Solvent-accessible surface area (backbone atoms only — not comparable to full-atom values): 9970 Å² total; per-residue (Å²): 127,84,71,72,80,62,62,34,67,61,67,60,48,76,55,67,67,47,75,42,71,37,92,88,72,36,79,45,36,39,36,40,29,29,40,15,50,41,64,45,47,19,52,45,30,40,45,48,17,50,25,44,54,71,48,50,55,43,33,45,30,43,94,91,47,69,49,71,38,48,34,48,71,63,36,37,37,36,45,33,40,44,89,58,27,42,36,41,36,35,40,39,40,40,60,129,126,83,70,71,80,62,63,35,67,60,66,61,49,75,53,68,67,47,76,43,72,37,92,88,73,36,80,45,34,40,37,41,30,31,41,13,48,40,64,43,46,19,53,45,30,41,45,48,17,50,25,43,54,70,47,50,53,43,35,44,30,43,95,94,48,70,49,70,38,48,33,47,70,61,35,37,37,35,45,34,41,44,88,58,28,41,35,40,37,37,40,38,39,40,58,129

Nearest PDB structures (foldseek):
  4qft-assembly1_A  TM=3.011E-01  e=5.813E+00  Homo sapiens
  6uz7-assembly1_AS  TM=2.045E-01  e=6.578E+00  Kluyveromyces lactis
  4qft-assembly1_A  TM=3.23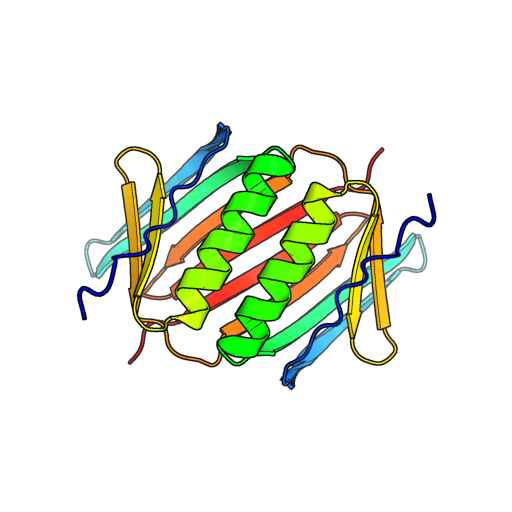6E-01  e=6.371E+00  Homo sapiens

InterPro domains:
  IPR027598 Amphi-Trp domain [PF20068] (29-88)
  IPR027598 Amphi-Trp domain [TIGR04354] (30-93)